Protein AF-A0A845ZPT1-F1 (afdb_monomer)

Foldseek 3Di:
DDDDDDDDDDDDDDPDDDPDDPPPDDPDDDDDDADDDPADWQEWDAALVRQWIWTWGQSQKIWIAGNPPNDTDDIDHDGPFGFRYWDAANVRQWIWTFGFQWIWIDGPVPRDGTDIAHDGPGGFHEKEAANVRQWIWTFGQSQKIWIAGRVPSDTPDIDNPGPGGWRYWYADNVRQWIWIAGDDPRRWIWIAGNPVRHTPDIDHPDDDPPPDPDPPPDDD

Nearest PDB structures (foldseek):
  5yzv-assembly1_D  TM=9.407E-01  e=1.607E-15  Thermomonospora curvata
  3jb9-assembly1_L  TM=9.183E-01  e=6.180E-12  Schizosaccharomyces pombe 972h-
  8r8r-assembly1_B  TM=9.049E-01  e=9.832E-12  Homo sapiens
  8glv-assembly1_Cp  TM=6.865E-01  e=1.055E-10  Chlamydomonas reinhardtii
  8glv-assembly1_Cq  TM=6.733E-01  e=9.699E-10  Chlamydomonas reinhardtii

Structure (mmCIF, N/CA/C/O backbone):
data_AF-A0A845ZPT1-F1
#
_entry.id   AF-A0A845ZPT1-F1
#
loop_
_atom_site.group_PDB
_atom_site.id
_atom_site.type_symbol
_atom_site.label_atom_id
_atom_site.label_alt_id
_atom_site.label_comp_id
_atom_site.label_asym_id
_atom_site.label_entity_id
_atom_site.label_seq_id
_atom_site.pdbx_PDB_ins_code
_atom_site.Cartn_x
_atom_site.Cartn_y
_atom_site.Cartn_z
_atom_site.occupancy
_atom_site.B_iso_or_equiv
_atom_site.auth_seq_id
_atom_site.auth_comp_id
_atom_site.auth_asym_id
_atom_site.auth_atom_id
_atom_site.pdbx_PDB_model_num
ATOM 1 N N . MET A 1 1 ? 2.964 -55.103 55.933 1.00 39.31 1 MET A N 1
ATOM 2 C CA . MET A 1 1 ? 4.038 -55.891 55.296 1.00 39.31 1 MET A CA 1
ATOM 3 C C . MET A 1 1 ? 4.952 -54.926 54.561 1.00 39.31 1 MET A C 1
ATOM 5 O O . MET A 1 1 ? 4.450 -53.986 53.966 1.00 39.31 1 MET A O 1
ATOM 9 N N . ALA A 1 2 ? 6.252 -55.138 54.758 1.00 32.59 2 ALA A N 1
ATOM 10 C CA . ALA A 1 2 ? 7.449 -54.407 54.338 1.00 32.59 2 ALA A CA 1
ATOM 11 C C . ALA A 1 2 ? 7.334 -53.178 53.405 1.00 32.59 2 ALA A C 1
ATOM 13 O O . ALA A 1 2 ? 6.935 -53.255 52.249 1.00 32.59 2 ALA A O 1
ATOM 14 N N . THR A 1 3 ? 7.844 -52.075 53.949 1.00 38.38 3 THR A N 1
ATOM 15 C CA . THR A 1 3 ? 8.438 -50.898 53.305 1.00 38.38 3 THR A CA 1
ATOM 16 C C . THR A 1 3 ? 9.555 -51.254 52.317 1.00 38.38 3 THR A C 1
ATOM 18 O O . THR A 1 3 ? 10.393 -52.099 52.626 1.00 38.38 3 THR A O 1
ATOM 21 N N . GLY A 1 4 ? 9.646 -50.525 51.202 1.00 35.16 4 GLY A N 1
ATOM 22 C CA . GLY A 1 4 ? 10.799 -50.547 50.299 1.00 35.16 4 GLY A CA 1
ATOM 23 C C . GLY A 1 4 ? 11.127 -49.143 49.799 1.00 35.16 4 GLY A C 1
ATOM 24 O O . GLY A 1 4 ? 10.554 -48.680 48.819 1.00 35.16 4 GLY A O 1
ATOM 25 N N . ILE A 1 5 ? 12.026 -48.467 50.511 1.00 38.97 5 ILE A N 1
ATOM 26 C CA . ILE A 1 5 ? 12.686 -47.222 50.103 1.00 38.97 5 ILE A CA 1
ATOM 27 C C . ILE A 1 5 ? 13.859 -47.609 49.197 1.00 38.97 5 ILE A C 1
ATOM 29 O O . ILE A 1 5 ? 14.647 -48.473 49.577 1.00 38.97 5 ILE A O 1
ATOM 33 N N . VAL A 1 6 ? 14.025 -46.943 48.052 1.00 37.91 6 VAL A N 1
ATOM 34 C CA . VAL A 1 6 ? 15.295 -46.943 47.308 1.00 37.91 6 VAL A CA 1
ATOM 35 C C . VAL A 1 6 ? 15.630 -45.501 46.921 1.00 37.91 6 VAL A C 1
ATOM 37 O O . VAL A 1 6 ? 14.869 -44.842 46.217 1.00 37.91 6 VAL A O 1
ATOM 40 N N . TYR A 1 7 ? 16.760 -45.011 47.434 1.00 33.16 7 TYR A N 1
ATOM 41 C CA . TYR A 1 7 ? 17.380 -43.730 47.079 1.00 33.16 7 TYR A CA 1
ATOM 42 C C . TYR A 1 7 ? 18.166 -43.834 45.751 1.00 33.16 7 TYR A C 1
ATOM 44 O O . TYR A 1 7 ? 18.502 -44.939 45.322 1.00 33.16 7 TYR A O 1
ATOM 52 N N . PRO A 1 8 ? 18.449 -42.698 45.082 1.00 42.41 8 PRO A N 1
ATOM 53 C CA . PRO A 1 8 ? 18.762 -42.640 43.656 1.00 42.41 8 PRO A CA 1
ATOM 54 C C . PRO A 1 8 ? 20.245 -42.882 43.343 1.00 42.41 8 PRO A C 1
ATOM 56 O O . PRO A 1 8 ? 21.133 -42.474 44.092 1.00 42.41 8 PRO A O 1
ATOM 59 N N . LEU A 1 9 ? 20.521 -43.459 42.170 1.00 30.64 9 LEU A N 1
ATOM 60 C CA . LEU A 1 9 ? 21.850 -43.410 41.562 1.00 30.64 9 LEU A CA 1
ATOM 61 C C . LEU A 1 9 ? 22.000 -42.096 40.792 1.00 30.64 9 LEU A C 1
ATOM 63 O O . LEU A 1 9 ? 21.412 -41.891 39.733 1.00 30.64 9 LEU A O 1
ATOM 67 N N . THR A 1 10 ? 22.806 -41.206 41.359 1.00 41.00 10 THR A N 1
ATOM 68 C CA . THR A 1 10 ? 23.290 -39.990 40.706 1.00 41.00 10 THR A CA 1
ATOM 69 C C . THR A 1 10 ? 24.542 -40.349 39.915 1.00 41.00 10 THR A C 1
ATOM 71 O O . THR A 1 10 ? 25.532 -40.733 40.527 1.00 41.00 10 THR A O 1
ATOM 74 N N . LEU A 1 11 ? 24.534 -40.197 38.589 1.00 34.34 11 LEU A N 1
ATOM 75 C CA . LEU A 1 11 ? 25.747 -40.027 37.779 1.00 34.34 11 LEU A CA 1
ATOM 76 C C . LEU A 1 11 ? 25.371 -39.379 36.439 1.00 34.34 11 LEU A C 1
ATOM 78 O O . LEU A 1 11 ? 24.614 -39.944 35.658 1.00 34.34 11 LEU A O 1
ATOM 82 N N . GLY A 1 12 ? 25.914 -38.184 36.194 1.00 31.36 12 GLY A N 1
ATOM 83 C CA . GLY A 1 12 ? 25.840 -37.498 34.902 1.00 31.36 12 GLY A CA 1
ATOM 84 C C . GLY A 1 12 ? 25.273 -36.085 34.979 1.00 31.36 12 GLY A C 1
ATOM 85 O O . GLY A 1 12 ? 24.113 -35.852 34.656 1.00 31.36 12 GLY A O 1
ATOM 86 N N . ARG A 1 13 ? 26.113 -35.114 35.361 1.00 43.00 13 ARG A N 1
ATOM 87 C CA . ARG A 1 13 ? 25.852 -33.694 35.099 1.00 43.00 13 ARG A CA 1
ATOM 88 C C . ARG A 1 13 ? 25.627 -33.500 33.596 1.00 43.00 13 ARG A C 1
ATOM 90 O O . ARG A 1 13 ? 26.567 -33.624 32.819 1.00 43.00 13 ARG A O 1
ATOM 97 N N . SER A 1 14 ? 24.431 -33.081 33.208 1.00 36.53 14 SER A N 1
ATOM 98 C CA . SER A 1 14 ? 24.291 -32.105 32.133 1.00 36.53 14 SER A CA 1
ATOM 99 C C . SER A 1 14 ? 23.378 -30.999 32.645 1.00 36.53 14 SER A C 1
ATOM 101 O O . SER A 1 14 ? 22.224 -31.218 33.005 1.00 36.53 14 SER A O 1
ATOM 103 N N . HIS A 1 15 ? 23.950 -29.807 32.789 1.00 41.94 15 HIS A N 1
ATOM 104 C CA . HIS A 1 15 ? 23.189 -28.595 33.023 1.00 41.94 15 HIS A CA 1
ATOM 105 C C . HIS A 1 15 ? 22.472 -28.249 31.716 1.00 41.94 15 HIS A C 1
ATOM 107 O O . HIS A 1 15 ? 23.002 -27.498 30.907 1.00 41.94 15 HIS A O 1
ATOM 113 N N . TYR A 1 16 ? 21.274 -28.790 31.512 1.00 41.06 16 TYR A N 1
ATOM 114 C CA . TYR A 1 16 ? 20.278 -28.115 30.694 1.00 41.06 16 TYR A CA 1
ATOM 115 C C . TYR A 1 16 ? 19.167 -27.656 31.617 1.00 41.06 16 TYR A C 1
ATOM 117 O O . TYR A 1 16 ? 18.537 -28.431 32.335 1.00 41.06 16 TYR A O 1
ATOM 125 N N . GLN A 1 17 ? 19.054 -26.337 31.672 1.00 38.84 17 GLN A N 1
ATOM 126 C CA . GLN A 1 17 ? 18.092 -25.617 32.469 1.00 38.84 17 GLN A CA 1
ATOM 127 C C . GLN A 1 17 ? 16.665 -26.065 32.138 1.00 38.84 17 GLN A C 1
ATOM 129 O O . GLN A 1 17 ? 16.362 -26.514 31.035 1.00 38.84 17 GLN A O 1
ATOM 134 N N . GLN A 1 18 ? 15.821 -25.934 33.155 1.00 42.72 18 GLN A N 1
ATOM 135 C CA . GLN A 1 18 ? 14.379 -26.147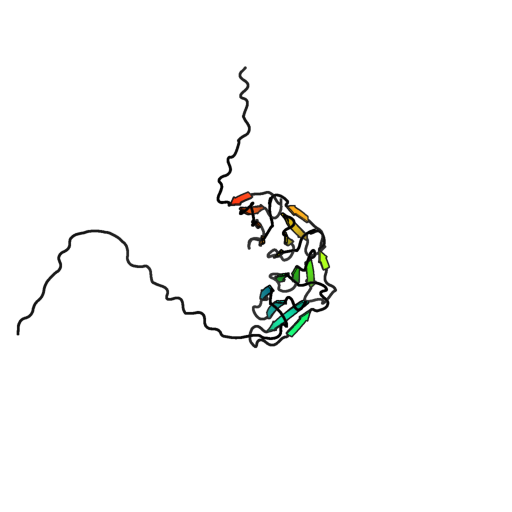 33.169 1.00 42.72 18 GLN A CA 1
ATOM 136 C C . GLN A 1 18 ? 13.705 -25.651 31.873 1.00 42.72 18 GLN A C 1
ATOM 138 O O . GLN A 1 18 ? 14.089 -24.589 31.375 1.00 42.72 18 GLN A O 1
ATOM 143 N N . PRO A 1 19 ? 12.686 -26.352 31.337 1.00 44.94 19 PRO A N 1
ATOM 144 C CA . PRO A 1 19 ? 11.927 -25.826 30.217 1.00 44.94 19 PRO A CA 1
ATOM 145 C C . PRO A 1 19 ? 11.267 -24.517 30.653 1.00 44.94 19 PRO A C 1
ATOM 147 O O . PRO A 1 19 ? 10.422 -24.494 31.549 1.00 44.94 19 PRO A O 1
ATOM 150 N N . LEU A 1 20 ? 11.705 -23.423 30.030 1.00 45.25 20 LEU A N 1
ATOM 151 C CA . LEU A 1 20 ? 11.078 -22.115 30.118 1.00 45.25 20 LEU A CA 1
ATOM 152 C C . LEU A 1 20 ? 9.592 -22.305 29.781 1.00 45.25 20 LEU A C 1
ATOM 154 O O . LEU A 1 20 ? 9.277 -22.787 28.696 1.00 45.25 20 LEU A O 1
ATOM 158 N N . LEU A 1 21 ? 8.729 -22.000 30.752 1.00 45.88 21 LEU A N 1
ATOM 159 C CA . LEU A 1 21 ? 7.266 -21.918 30.689 1.00 45.88 21 LEU A CA 1
ATOM 160 C C . LEU A 1 21 ? 6.706 -22.093 29.269 1.00 45.88 21 LEU A C 1
ATOM 162 O O . LEU A 1 21 ? 6.708 -21.151 28.476 1.00 45.88 21 LEU A O 1
ATOM 166 N N . ALA A 1 22 ? 6.213 -23.294 28.958 1.00 53.72 22 ALA A N 1
ATOM 167 C CA . ALA A 1 22 ? 5.406 -23.517 27.770 1.00 53.72 22 ALA A CA 1
ATOM 168 C C . ALA A 1 22 ? 4.141 -22.656 27.904 1.00 53.72 22 ALA A C 1
ATOM 170 O O . ALA A 1 22 ? 3.169 -23.052 28.544 1.00 53.72 22 ALA A O 1
ATOM 171 N N . GLN A 1 23 ? 4.178 -21.441 27.355 1.00 59.72 23 GLN A N 1
ATOM 172 C CA . GLN A 1 23 ? 2.980 -20.656 27.109 1.00 59.72 23 GLN A CA 1
ATOM 173 C C . GLN A 1 23 ? 2.117 -21.497 26.173 1.00 59.72 23 GLN A C 1
ATOM 175 O O . GLN A 1 23 ? 2.430 -21.667 24.996 1.00 59.72 23 GLN A O 1
ATOM 180 N N . SER A 1 24 ? 1.068 -22.098 26.726 1.00 64.31 24 SER A N 1
ATOM 181 C CA . SER A 1 24 ? 0.053 -22.773 25.937 1.00 64.31 24 SER A CA 1
ATOM 182 C C . SER A 1 24 ? -0.611 -21.718 25.059 1.00 64.31 24 SER A C 1
ATOM 184 O O . SER A 1 24 ? -1.346 -20.862 25.558 1.00 64.31 24 SER A O 1
ATOM 186 N N . TRP A 1 25 ? -0.328 -21.744 23.761 1.00 69.88 25 TRP A N 1
ATOM 187 C CA . TRP A 1 25 ? -1.077 -20.958 22.793 1.00 69.88 25 TRP A CA 1
ATOM 188 C C . TRP A 1 25 ? -2.525 -21.443 22.821 1.00 69.88 25 TRP A C 1
ATOM 190 O O . TRP A 1 25 ? -2.780 -22.634 22.642 1.00 69.88 25 TRP A O 1
ATOM 200 N N . GLN A 1 26 ? -3.473 -20.545 23.087 1.00 79.62 26 GLN A N 1
ATOM 201 C CA . GLN A 1 26 ? -4.879 -20.874 22.883 1.00 79.62 26 GLN A CA 1
ATOM 202 C C . GLN A 1 26 ? -5.125 -21.052 21.383 1.00 79.62 26 GLN A C 1
ATOM 204 O O . GLN A 1 26 ? -4.640 -20.260 20.571 1.00 79.62 26 GLN A O 1
ATOM 209 N N . GLU A 1 27 ? -5.867 -22.095 21.016 1.00 82.69 27 GLU A N 1
ATOM 210 C CA . GLU A 1 27 ? -6.278 -22.308 19.631 1.00 82.69 27 GLU A CA 1
ATOM 211 C C . GLU A 1 27 ? -7.128 -21.128 19.153 1.00 82.69 27 GLU A C 1
ATOM 213 O O . GLU A 1 27 ? -8.045 -20.680 19.848 1.00 82.69 27 GLU A O 1
ATOM 218 N N . ALA A 1 28 ? -6.827 -20.623 17.956 1.00 86.75 28 ALA A N 1
ATOM 219 C CA . ALA A 1 28 ? -7.600 -19.551 17.351 1.00 86.75 28 ALA A CA 1
ATOM 220 C C . ALA A 1 28 ? -9.046 -20.018 17.126 1.00 86.75 28 ALA A C 1
ATOM 222 O O . ALA A 1 28 ? -9.289 -20.993 16.418 1.00 86.75 28 ALA A O 1
ATOM 223 N N . GLN A 1 29 ? -10.003 -19.303 17.714 1.00 88.44 29 GLN A N 1
ATOM 224 C CA . GLN A 1 29 ? -11.428 -19.570 17.537 1.00 88.44 29 GLN A CA 1
ATOM 225 C C . GLN A 1 29 ? -12.017 -18.607 16.506 1.00 88.44 29 GLN A C 1
ATOM 227 O O . GLN A 1 29 ? -11.791 -17.396 16.568 1.00 88.44 29 GLN A O 1
ATOM 232 N N . LEU A 1 30 ? -12.796 -19.138 15.562 1.00 90.75 30 LEU A N 1
ATOM 233 C CA . LEU A 1 30 ? -13.557 -18.324 14.618 1.00 90.75 30 LEU A CA 1
ATOM 234 C C . LEU A 1 30 ? -14.689 -17.611 15.366 1.00 90.75 30 LEU A C 1
ATOM 236 O O . LEU A 1 30 ? -15.628 -18.250 15.831 1.00 90.75 30 LEU A O 1
ATOM 240 N N . THR A 1 31 ? -14.617 -16.286 15.457 1.00 90.94 31 THR A N 1
ATOM 241 C CA . THR A 1 31 ? -15.624 -15.478 16.163 1.00 90.94 31 THR A CA 1
ATOM 242 C C . THR A 1 31 ? -16.699 -14.918 15.241 1.00 90.94 31 THR A C 1
ATOM 244 O O . THR A 1 31 ? -17.830 -14.706 15.672 1.00 90.94 31 THR A O 1
ATOM 247 N N . GLN A 1 32 ? -16.365 -14.660 13.974 1.00 90.69 32 GLN A N 1
ATOM 248 C CA . GLN A 1 32 ? -17.267 -13.984 13.051 1.00 90.69 32 GLN A CA 1
ATOM 249 C C . GLN A 1 32 ? -16.948 -14.298 11.587 1.00 90.69 32 GLN A C 1
ATOM 251 O O . GLN A 1 32 ? -15.787 -14.336 11.184 1.00 90.69 32 GLN A O 1
ATOM 256 N N . VAL A 1 33 ? -17.997 -14.448 10.774 1.00 94.25 33 VAL A N 1
ATOM 257 C CA . VAL A 1 33 ? -17.914 -14.517 9.309 1.00 94.25 33 VAL A CA 1
ATOM 258 C C . VAL A 1 33 ? -18.679 -13.333 8.727 1.00 94.25 33 VAL A C 1
ATOM 260 O O . VAL A 1 33 ? -19.871 -13.173 8.981 1.00 94.25 33 VAL A O 1
ATOM 263 N N . ILE A 1 34 ? -17.995 -12.498 7.943 1.00 94.38 34 ILE A N 1
ATOM 264 C CA . ILE A 1 34 ? -18.600 -11.359 7.243 1.00 94.38 34 ILE A CA 1
ATOM 265 C C . ILE A 1 34 ? -18.710 -11.715 5.760 1.00 94.38 34 ILE A C 1
ATOM 267 O O . ILE A 1 34 ? -17.704 -11.933 5.086 1.00 94.38 34 ILE A O 1
ATOM 271 N N . SER A 1 35 ? -19.935 -11.768 5.240 1.00 93.56 35 SER A N 1
ATOM 272 C CA . SER A 1 35 ? -20.214 -12.064 3.831 1.00 93.56 35 SER A CA 1
ATOM 273 C C . SER A 1 35 ? -20.791 -10.844 3.116 1.00 93.56 35 SER A C 1
ATOM 275 O O . SER A 1 35 ? -21.597 -10.102 3.672 1.00 93.56 35 SER A O 1
ATOM 277 N N . GLY A 1 36 ? -20.406 -10.641 1.853 1.00 94.25 36 GLY A N 1
ATOM 278 C CA . GLY A 1 36 ? -21.009 -9.599 1.013 1.00 94.25 36 GLY A CA 1
ATOM 279 C C . GLY A 1 36 ? -20.161 -9.111 -0.162 1.00 94.25 36 GLY A C 1
ATOM 280 O O . GLY A 1 36 ? -20.665 -8.355 -0.996 1.00 94.25 36 GLY A O 1
ATOM 281 N N . HIS A 1 37 ? -18.898 -9.530 -0.265 1.00 97.31 37 HIS A N 1
ATOM 282 C CA . HIS A 1 37 ? -18.178 -9.482 -1.538 1.00 97.31 37 HIS A CA 1
ATOM 283 C C . HIS A 1 37 ? -18.672 -10.580 -2.484 1.00 97.31 37 HIS A C 1
ATOM 285 O O . HIS A 1 37 ? -19.109 -11.639 -2.040 1.00 97.31 37 HIS A O 1
ATOM 291 N N . ARG A 1 38 ? -18.621 -10.314 -3.793 1.00 96.19 38 ARG A N 1
ATOM 292 C CA . ARG A 1 38 ? -19.096 -11.241 -4.845 1.00 96.19 38 ARG A CA 1
ATOM 293 C C . ARG A 1 38 ? -17.973 -12.002 -5.551 1.00 96.19 38 ARG A C 1
ATOM 295 O O . ARG A 1 38 ? -18.216 -12.692 -6.533 1.00 96.19 38 ARG A O 1
ATOM 302 N N . SER A 1 39 ? -16.742 -11.816 -5.096 1.00 96.69 39 SER A N 1
ATOM 303 C CA . SER A 1 39 ? -15.536 -12.464 -5.603 1.00 96.69 39 SER A CA 1
ATOM 304 C C . SER A 1 39 ? -14.435 -12.348 -4.543 1.00 96.69 39 SER A C 1
ATOM 306 O O . SER A 1 39 ? -14.658 -11.743 -3.490 1.00 96.69 39 SER A O 1
ATOM 308 N N . ASP A 1 40 ? -13.256 -12.896 -4.823 1.00 96.00 40 ASP A N 1
ATOM 309 C CA . ASP A 1 40 ? -12.133 -12.979 -3.890 1.00 96.00 40 ASP A CA 1
ATOM 310 C C . ASP A 1 40 ? -11.822 -11.630 -3.240 1.00 96.00 40 ASP A C 1
ATOM 312 O O . ASP A 1 40 ? -11.795 -10.587 -3.905 1.00 96.00 40 ASP A O 1
ATOM 316 N N . VAL A 1 41 ? -11.574 -11.662 -1.935 1.00 96.50 41 VAL A N 1
ATOM 317 C CA . VAL A 1 41 ? -11.039 -10.528 -1.182 1.00 96.50 41 VAL A CA 1
ATOM 318 C C . VAL A 1 41 ? -9.523 -10.549 -1.332 1.00 96.50 41 VAL A C 1
ATOM 320 O O . VAL A 1 41 ? -8.893 -11.561 -1.042 1.00 96.50 41 VAL A O 1
ATOM 323 N N . ASN A 1 42 ? -8.938 -9.449 -1.805 1.00 94.25 42 ASN A N 1
ATOM 324 C CA . ASN A 1 42 ? -7.506 -9.392 -2.117 1.00 94.25 42 ASN A CA 1
ATOM 325 C C . ASN A 1 42 ? -6.682 -8.739 -1.008 1.00 94.25 42 ASN A C 1
ATOM 327 O O . ASN A 1 42 ? -5.540 -9.125 -0.790 1.00 94.25 42 ASN A O 1
ATOM 331 N N . SER A 1 43 ? -7.238 -7.728 -0.337 1.00 96.06 43 SER A N 1
ATOM 332 C CA . SER A 1 43 ? -6.531 -6.966 0.691 1.00 96.06 43 SER A CA 1
ATOM 333 C C . SER A 1 43 ? -7.493 -6.513 1.773 1.00 96.06 43 SER A C 1
ATOM 335 O O . SER A 1 43 ? -8.670 -6.248 1.510 1.00 96.06 43 SER A O 1
ATOM 337 N N . LEU A 1 44 ? -6.959 -6.380 2.983 1.00 97.31 44 LEU A N 1
ATOM 338 C CA . LEU A 1 44 ? -7.663 -5.897 4.162 1.00 97.31 44 LEU A CA 1
ATOM 339 C C . LEU A 1 44 ? -6.873 -4.756 4.809 1.00 97.31 44 LEU A C 1
ATOM 341 O O . LEU A 1 44 ? -5.648 -4.726 4.725 1.00 97.31 44 LEU A O 1
ATOM 345 N N . ALA A 1 45 ? -7.575 -3.847 5.473 1.00 96.94 45 ALA A N 1
ATOM 346 C CA . ALA A 1 45 ? -7.013 -2.860 6.386 1.00 96.94 45 ALA A CA 1
ATOM 347 C C . ALA A 1 45 ? -7.980 -2.651 7.557 1.00 96.94 45 ALA A C 1
ATOM 349 O O . ALA A 1 45 ? -9.193 -2.739 7.379 1.00 96.94 45 ALA A O 1
ATOM 350 N N . ILE A 1 46 ? -7.457 -2.366 8.746 1.00 97.06 46 ILE A N 1
ATOM 351 C CA . ILE A 1 46 ? -8.261 -2.019 9.924 1.00 97.06 46 ILE A CA 1
ATOM 352 C C . ILE A 1 46 ? -8.021 -0.543 10.229 1.00 97.06 46 ILE A C 1
ATOM 354 O O . ILE A 1 46 ? -6.882 -0.078 10.165 1.00 97.06 46 ILE A O 1
ATOM 358 N N . SER A 1 47 ? -9.086 0.203 10.519 1.00 96.69 47 SER A N 1
ATOM 359 C CA . SER A 1 47 ? -8.966 1.605 10.916 1.00 96.69 47 SER A CA 1
ATOM 360 C C . SER A 1 47 ? -8.191 1.748 12.232 1.00 96.69 47 SER A C 1
ATOM 362 O O . SER A 1 47 ? -8.302 0.882 13.098 1.00 96.69 47 SER A O 1
ATOM 364 N N . PRO A 1 48 ? -7.446 2.848 12.440 1.00 95.75 48 PRO A N 1
ATOM 365 C CA . PRO A 1 48 ? -6.656 3.044 13.662 1.00 95.75 48 PRO A CA 1
ATOM 366 C C . PRO A 1 48 ? -7.472 3.000 14.962 1.00 95.75 48 PRO A C 1
ATOM 368 O O . PRO A 1 48 ? -6.977 2.565 15.996 1.00 95.75 48 PRO A O 1
ATOM 371 N N . ASP A 1 49 ? -8.748 3.387 14.909 1.00 96.25 49 ASP A N 1
ATOM 372 C CA . ASP A 1 49 ? -9.677 3.293 16.041 1.00 96.25 49 ASP A CA 1
ATOM 373 C C . ASP A 1 49 ? -10.213 1.869 16.298 1.00 96.25 49 ASP A C 1
ATOM 375 O O . ASP A 1 49 ? -11.013 1.671 17.212 1.00 96.25 49 ASP A O 1
ATOM 379 N N . SER A 1 50 ? -9.788 0.884 15.498 1.00 96.06 50 SER A N 1
ATOM 380 C CA . SER A 1 50 ? -10.183 -0.530 15.557 1.00 96.06 50 SER A CA 1
ATOM 381 C C . SER A 1 50 ? -11.685 -0.790 15.396 1.00 96.06 50 SER A C 1
ATOM 383 O O . SER A 1 50 ? -12.185 -1.838 15.803 1.00 96.06 50 SER A O 1
ATOM 385 N N . LYS A 1 51 ? -12.434 0.144 14.796 1.00 96.62 51 LYS A N 1
ATOM 386 C CA . LYS A 1 51 ? -13.890 0.005 14.607 1.00 96.62 51 LYS A CA 1
ATOM 387 C C . LYS A 1 51 ? -14.294 -0.432 13.210 1.00 96.62 51 LYS A C 1
ATOM 389 O O . LYS A 1 51 ? -15.407 -0.929 13.042 1.00 96.62 51 LYS A O 1
ATOM 394 N N . THR A 1 52 ? -13.428 -0.247 12.219 1.00 97.06 52 THR A N 1
ATOM 395 C CA . THR A 1 52 ? -13.779 -0.427 10.809 1.00 97.06 52 THR A CA 1
ATOM 396 C C . THR A 1 52 ? -12.808 -1.373 10.118 1.00 97.06 52 THR A C 1
ATOM 398 O O . THR A 1 52 ? -11.604 -1.128 10.087 1.00 97.06 52 THR A O 1
ATOM 401 N N . LEU A 1 53 ? -13.338 -2.432 9.510 1.00 97.62 53 LEU A N 1
ATOM 402 C CA . LEU A 1 53 ? -12.627 -3.255 8.535 1.00 97.62 53 LEU A CA 1
ATOM 403 C C . LEU A 1 53 ? -12.826 -2.663 7.146 1.00 97.62 53 LEU A C 1
ATOM 405 O O . LEU A 1 53 ? -13.950 -2.359 6.755 1.00 97.62 53 LEU A O 1
ATOM 409 N N . ILE A 1 54 ? -11.762 -2.569 6.367 1.00 98.06 54 ILE A N 1
ATOM 410 C CA . ILE A 1 54 ? -11.797 -2.144 4.972 1.00 98.06 54 ILE A CA 1
ATOM 411 C C . ILE A 1 54 ? -11.283 -3.303 4.130 1.00 98.06 54 ILE A C 1
ATOM 413 O O . ILE A 1 54 ? -10.195 -3.812 4.381 1.00 98.06 54 ILE A O 1
ATOM 417 N N . SER A 1 55 ? -12.049 -3.725 3.130 1.00 98.00 55 SER A N 1
ATOM 418 C CA . SER A 1 55 ? -11.687 -4.841 2.256 1.00 98.00 55 SER A CA 1
ATOM 419 C C . SER A 1 55 ? -11.776 -4.453 0.787 1.00 98.00 55 SER A C 1
ATOM 421 O O . SER A 1 55 ? -12.729 -3.793 0.373 1.00 98.00 55 SER A O 1
ATOM 423 N N . SER A 1 56 ? -10.799 -4.879 -0.014 1.00 96.88 56 SER A N 1
ATOM 424 C CA . SER A 1 56 ? -10.844 -4.797 -1.477 1.00 96.88 56 SER A CA 1
ATOM 425 C C . SER A 1 56 ? -11.131 -6.166 -2.069 1.00 96.88 56 SER A C 1
ATOM 427 O O . SER A 1 56 ? -10.687 -7.188 -1.546 1.00 96.88 56 SER A O 1
ATOM 429 N N . SER A 1 57 ? -11.837 -6.198 -3.197 1.00 96.50 57 SER A N 1
ATOM 430 C CA . SER A 1 57 ? -12.190 -7.457 -3.852 1.00 96.50 57 SER A CA 1
ATOM 431 C C . SER A 1 57 ? -12.084 -7.394 -5.370 1.00 96.50 57 SER A C 1
ATOM 433 O O . SER A 1 57 ? -12.214 -6.339 -6.000 1.00 96.50 57 SER A O 1
ATOM 435 N N . LYS A 1 58 ? -11.909 -8.575 -5.974 1.00 95.00 58 LYS A N 1
ATOM 436 C CA . LYS A 1 58 ? -12.060 -8.816 -7.416 1.00 95.00 58 LYS A CA 1
ATOM 437 C C . LYS A 1 58 ? -13.425 -8.402 -7.962 1.00 95.00 58 LYS A C 1
ATOM 439 O O . LYS A 1 58 ? -13.518 -8.120 -9.153 1.00 95.00 58 LYS A O 1
ATOM 444 N N . ASP A 1 59 ? -14.439 -8.235 -7.110 1.00 95.31 59 ASP A N 1
ATOM 445 C CA . ASP A 1 59 ? -15.742 -7.674 -7.489 1.00 95.31 59 ASP A CA 1
ATOM 446 C C . ASP A 1 59 ? -15.717 -6.167 -7.824 1.00 95.31 59 ASP A C 1
ATOM 448 O O . ASP A 1 59 ? -16.768 -5.576 -8.087 1.00 95.31 59 ASP A O 1
ATOM 452 N N . LYS A 1 60 ? -14.518 -5.561 -7.850 1.00 94.50 60 LYS A N 1
ATOM 453 C CA . LYS A 1 60 ? -14.251 -4.154 -8.178 1.00 94.50 60 LYS A CA 1
ATOM 454 C C . LYS A 1 60 ? -14.883 -3.191 -7.180 1.00 94.50 60 LYS A C 1
ATOM 456 O O . LYS A 1 60 ? -15.321 -2.098 -7.547 1.00 94.50 60 LYS A O 1
ATOM 461 N N . THR A 1 61 ? -14.936 -3.590 -5.913 1.00 96.25 61 THR A N 1
ATOM 462 C CA . THR A 1 61 ? -15.386 -2.731 -4.822 1.00 96.25 61 THR A CA 1
ATOM 463 C C . THR A 1 61 ? -14.385 -2.692 -3.679 1.00 96.25 61 THR A C 1
ATOM 465 O O . THR A 1 61 ? -13.601 -3.621 -3.469 1.00 96.25 61 THR A O 1
ATOM 468 N N . ILE A 1 62 ? -14.440 -1.591 -2.934 1.00 97.44 62 ILE A N 1
ATOM 469 C CA . ILE A 1 62 ? -13.879 -1.504 -1.589 1.00 97.44 62 ILE A CA 1
ATOM 470 C C . ILE A 1 62 ? -15.052 -1.364 -0.627 1.00 97.44 62 ILE A C 1
ATOM 472 O O . ILE A 1 62 ? -15.922 -0.513 -0.835 1.00 97.44 62 ILE A O 1
ATOM 476 N N . LYS A 1 63 ? -15.102 -2.196 0.408 1.00 98.00 63 LYS A N 1
ATOM 477 C CA . LYS A 1 63 ? -16.178 -2.207 1.402 1.00 98.00 63 LYS A CA 1
ATOM 478 C C . LYS A 1 63 ? -15.636 -1.869 2.780 1.00 98.00 63 LYS A C 1
ATOM 480 O O . LYS A 1 63 ? -14.528 -2.263 3.119 1.00 98.00 63 LYS A O 1
ATOM 485 N N . PHE A 1 64 ? -16.434 -1.129 3.537 1.00 98.06 64 PHE A N 1
ATOM 486 C CA . PHE A 1 64 ? -16.176 -0.757 4.921 1.00 98.06 64 PHE A CA 1
ATOM 487 C C . PHE A 1 64 ? -17.196 -1.481 5.783 1.00 98.06 64 PHE A C 1
ATOM 489 O O . PHE A 1 64 ? -18.398 -1.362 5.530 1.00 98.06 64 PHE A O 1
ATOM 496 N N . TRP A 1 65 ? -16.731 -2.204 6.784 1.00 98.38 65 TRP A N 1
ATOM 497 C CA . TRP A 1 65 ? -17.552 -3.002 7.678 1.00 98.38 65 TRP A CA 1
ATOM 498 C C . TRP A 1 65 ? -17.307 -2.551 9.100 1.00 98.38 65 TRP A C 1
ATOM 500 O O . TRP A 1 65 ? -16.166 -2.309 9.488 1.00 98.38 65 TRP A O 1
ATOM 510 N N . ASN A 1 66 ? -18.363 -2.505 9.893 1.00 97.56 66 ASN A N 1
ATOM 511 C CA . ASN A 1 66 ? -18.214 -2.372 11.326 1.00 97.56 66 ASN A CA 1
ATOM 512 C C . ASN A 1 66 ? -17.583 -3.665 11.868 1.00 97.56 66 ASN A C 1
ATOM 514 O O . ASN A 1 66 ? -18.123 -4.753 11.680 1.00 97.56 66 ASN A O 1
ATOM 518 N N . LEU A 1 67 ? -16.430 -3.543 12.524 1.00 94.75 67 LEU A N 1
ATOM 519 C CA . LEU A 1 67 ? -15.640 -4.679 13.000 1.00 94.75 67 LEU A CA 1
ATOM 520 C C . LEU A 1 67 ? -16.336 -5.448 14.136 1.00 94.75 67 LEU A C 1
ATOM 522 O O . LEU A 1 67 ? -16.036 -6.613 14.356 1.00 94.75 67 LEU A O 1
ATOM 526 N N . ARG A 1 68 ? -17.265 -4.808 14.858 1.00 94.69 68 ARG A N 1
ATOM 527 C CA . ARG A 1 68 ? -17.973 -5.398 16.002 1.00 94.69 68 ARG A CA 1
ATOM 528 C C . ARG A 1 68 ? -19.163 -6.256 15.584 1.00 94.69 68 ARG A C 1
ATOM 530 O O . ARG A 1 68 ? -19.392 -7.294 16.190 1.00 94.69 68 ARG A O 1
ATOM 537 N N . ASP A 1 69 ? -19.966 -5.791 14.629 1.00 94.62 69 ASP A N 1
ATOM 538 C CA . ASP A 1 69 ? -21.222 -6.457 14.240 1.00 94.62 69 ASP A CA 1
ATOM 539 C C . ASP A 1 69 ? -21.224 -6.976 12.792 1.00 94.62 69 ASP A C 1
ATOM 541 O O . ASP A 1 69 ? -22.150 -7.674 12.379 1.00 94.62 69 ASP A O 1
ATOM 545 N N . GLY A 1 70 ? -20.175 -6.680 12.018 1.00 95.50 70 GLY A N 1
ATOM 546 C CA . GLY A 1 70 ? -20.001 -7.135 10.638 1.00 95.50 70 GLY A CA 1
ATOM 547 C C . GLY A 1 70 ? -20.882 -6.423 9.623 1.00 95.50 70 GLY A C 1
ATOM 548 O O . GLY A 1 70 ? -20.913 -6.820 8.456 1.00 95.50 70 GLY A O 1
ATOM 549 N N . ARG A 1 71 ? -21.615 -5.380 10.026 1.00 97.25 71 ARG A N 1
ATOM 550 C CA . ARG A 1 71 ? -22.506 -4.662 9.116 1.00 97.25 71 ARG A CA 1
ATOM 551 C C . ARG A 1 71 ? -21.710 -3.837 8.117 1.00 97.25 71 ARG A C 1
ATOM 553 O O . ARG A 1 71 ? -20.783 -3.111 8.472 1.00 97.25 71 ARG A O 1
ATOM 560 N N . LEU A 1 72 ? -22.123 -3.905 6.854 1.00 98.19 72 LEU A N 1
ATOM 561 C CA . LEU A 1 72 ? -21.601 -3.055 5.790 1.00 98.19 72 LEU A CA 1
ATOM 562 C C . LEU A 1 72 ? -21.994 -1.592 6.051 1.00 98.19 72 LEU A C 1
ATOM 564 O O . LEU A 1 72 ? -23.176 -1.263 6.075 1.00 98.19 72 LEU A O 1
ATOM 568 N N . GLN A 1 73 ? -21.006 -0.713 6.196 1.00 96.69 73 GLN A N 1
ATOM 569 C CA . GLN A 1 73 ? -21.197 0.720 6.439 1.00 96.69 73 GLN A CA 1
ATOM 570 C C . GLN A 1 73 ? -21.121 1.542 5.149 1.00 96.69 73 GLN A C 1
ATOM 572 O O . GLN A 1 73 ? -21.914 2.455 4.932 1.00 96.69 73 GLN A O 1
ATOM 577 N N . ARG A 1 74 ? -20.153 1.236 4.277 1.00 95.38 74 ARG A N 1
ATOM 578 C CA . ARG A 1 74 ? -19.905 1.985 3.033 1.00 95.38 74 ARG A CA 1
ATOM 579 C C . ARG A 1 74 ? -19.366 1.059 1.948 1.00 95.38 74 ARG A C 1
ATOM 581 O O . ARG A 1 74 ? -18.686 0.076 2.225 1.00 95.38 74 ARG A O 1
ATOM 588 N N . THR A 1 75 ? -19.658 1.374 0.687 1.00 96.50 75 THR A N 1
ATOM 589 C CA . THR A 1 75 ? -19.023 0.737 -0.477 1.00 96.50 75 THR A CA 1
ATOM 590 C C . THR A 1 75 ? -18.527 1.807 -1.445 1.00 96.50 75 THR A C 1
ATOM 592 O O . THR A 1 75 ? -19.312 2.647 -1.877 1.00 96.50 75 THR A O 1
ATOM 595 N N . ILE A 1 76 ? -17.254 1.739 -1.829 1.00 94.31 76 ILE A N 1
ATOM 596 C CA . ILE A 1 76 ? -16.688 2.492 -2.952 1.00 94.31 76 ILE A CA 1
ATOM 597 C C . ILE A 1 76 ? -16.781 1.606 -4.199 1.00 94.31 76 ILE A C 1
ATOM 599 O O . ILE A 1 76 ? -16.347 0.451 -4.189 1.00 94.31 76 ILE A O 1
ATOM 603 N N . LYS A 1 77 ? -17.383 2.144 -5.263 1.00 92.62 77 LYS A N 1
ATOM 604 C CA . LYS A 1 77 ? -17.603 1.480 -6.559 1.00 92.62 77 LYS A CA 1
ATOM 605 C C . LYS A 1 77 ? -17.014 2.332 -7.687 1.00 92.62 77 LYS A C 1
ATOM 607 O O . LYS A 1 77 ? -16.482 3.408 -7.439 1.00 92.62 77 LYS A O 1
ATOM 612 N N . GLY A 1 78 ? -17.147 1.859 -8.925 1.00 83.69 78 GLY A N 1
ATOM 613 C CA . GLY A 1 78 ? -16.696 2.585 -10.117 1.00 83.69 78 GLY A CA 1
ATOM 614 C C . GLY A 1 78 ? -15.263 2.256 -10.531 1.00 83.69 78 GLY A C 1
ATOM 615 O O . GLY A 1 78 ? -14.742 2.853 -11.468 1.00 83.69 78 GLY A O 1
ATOM 616 N N . PHE A 1 79 ? -14.628 1.280 -9.879 1.00 86.75 79 PHE A N 1
ATOM 617 C CA . PHE A 1 79 ? -13.342 0.774 -10.326 1.00 86.75 79 PHE A CA 1
ATOM 618 C C . PHE A 1 79 ? -13.512 0.015 -11.642 1.00 86.75 79 PHE A C 1
ATOM 620 O O . PHE A 1 79 ? -14.276 -0.946 -11.737 1.00 86.75 79 PHE A O 1
ATOM 627 N N . THR A 1 80 ? -12.773 0.422 -12.668 1.00 83.12 80 THR A N 1
ATOM 628 C CA . THR A 1 80 ? -12.721 -0.314 -13.939 1.00 83.12 80 THR A CA 1
ATOM 629 C C . THR A 1 80 ? -11.959 -1.630 -13.779 1.00 83.12 80 THR A C 1
ATOM 631 O O . THR A 1 80 ? -12.276 -2.619 -14.451 1.00 83.12 80 THR A O 1
ATOM 634 N N . ARG A 1 81 ? -11.007 -1.660 -12.838 1.00 85.38 81 ARG A N 1
ATOM 635 C CA . ARG A 1 81 ? -10.072 -2.754 -12.561 1.00 85.38 81 ARG A CA 1
ATOM 636 C C . ARG A 1 81 ? -10.036 -3.117 -11.081 1.00 85.38 81 ARG A C 1
ATOM 638 O O . ARG A 1 81 ? -10.470 -2.347 -10.235 1.00 85.38 81 ARG A O 1
ATOM 645 N N . THR A 1 82 ? -9.535 -4.306 -10.774 1.00 87.44 82 THR A N 1
ATOM 646 C CA . THR A 1 82 ? -9.527 -4.842 -9.413 1.00 87.44 82 THR A CA 1
ATOM 647 C C . THR A 1 82 ? -8.544 -4.089 -8.507 1.00 87.44 82 THR A C 1
ATOM 649 O O . THR A 1 82 ? -7.375 -3.965 -8.871 1.00 87.44 82 THR A O 1
ATOM 652 N N . PRO A 1 83 ? -8.976 -3.633 -7.318 1.00 88.69 83 PRO A N 1
ATOM 653 C CA . PRO A 1 83 ? -8.062 -3.146 -6.300 1.00 88.69 83 PRO A CA 1
ATOM 654 C C . PRO A 1 83 ? -7.260 -4.306 -5.686 1.00 88.69 83 PRO A C 1
ATOM 656 O O . PRO A 1 83 ? -7.835 -5.262 -5.154 1.00 88.69 83 PRO A O 1
ATOM 659 N N . SER A 1 84 ? -5.935 -4.230 -5.796 1.00 90.88 84 SER A N 1
ATOM 660 C CA . SER A 1 84 ? -4.975 -5.281 -5.429 1.00 90.88 84 SER A CA 1
ATOM 661 C C . SER A 1 84 ? -4.438 -5.136 -4.006 1.00 90.88 84 SER A C 1
ATOM 663 O O . SER A 1 84 ? -4.252 -6.144 -3.337 1.00 90.88 84 SER A O 1
ATOM 665 N N . ALA A 1 85 ? -4.230 -3.905 -3.532 1.00 94.69 85 ALA A N 1
ATOM 666 C CA . ALA A 1 85 ? -3.702 -3.612 -2.200 1.00 94.69 85 ALA A CA 1
ATOM 667 C C . ALA A 1 85 ? -4.394 -2.388 -1.586 1.00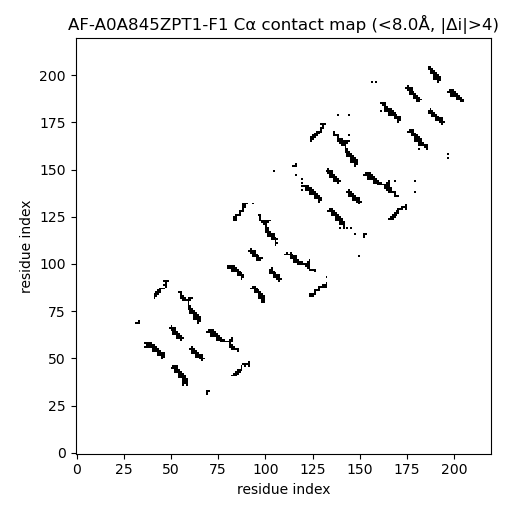 94.69 85 ALA A C 1
ATOM 669 O O . ALA A 1 85 ? -4.793 -1.470 -2.308 1.00 94.69 85 ALA A O 1
ATOM 670 N N . LEU A 1 86 ? -4.527 -2.377 -0.258 1.00 96.62 86 LEU A N 1
ATOM 671 C CA . LEU A 1 86 ? -5.131 -1.298 0.528 1.00 96.62 86 LEU A CA 1
ATOM 672 C C . LEU A 1 86 ? -4.224 -0.879 1.682 1.00 96.62 86 LEU A C 1
ATOM 674 O O . LEU A 1 86 ? -3.601 -1.726 2.314 1.00 96.62 86 LEU A O 1
ATOM 678 N N . VAL A 1 87 ? -4.228 0.413 2.009 1.00 97.62 87 VAL A N 1
ATOM 679 C CA . VAL A 1 87 ? -3.632 0.938 3.244 1.00 97.62 87 VAL A CA 1
ATOM 680 C C . VAL A 1 87 ? -4.419 2.147 3.747 1.00 97.62 87 VAL A C 1
ATOM 682 O O . VAL A 1 87 ? -4.874 2.967 2.949 1.00 97.62 87 VAL A O 1
ATOM 685 N N . ILE A 1 88 ? -4.584 2.261 5.064 1.00 97.50 88 ILE A N 1
ATOM 686 C CA . ILE A 1 88 ? -5.178 3.425 5.734 1.00 97.50 88 ILE A CA 1
ATOM 687 C C . ILE A 1 88 ? -4.097 4.162 6.532 1.00 97.50 88 ILE A C 1
ATOM 689 O O . ILE A 1 88 ? -3.220 3.524 7.113 1.00 97.50 88 ILE A O 1
ATOM 693 N N . SER A 1 89 ? -4.122 5.495 6.527 1.00 96.94 89 SER A N 1
ATOM 694 C CA . SER A 1 89 ? -3.206 6.318 7.325 1.00 96.94 89 SER A CA 1
ATOM 695 C C . SER A 1 89 ? -3.432 6.125 8.824 1.00 96.94 89 SER A C 1
ATOM 697 O O . SER A 1 89 ? -4.538 5.805 9.261 1.00 96.94 89 SER A O 1
ATOM 699 N N . ALA A 1 90 ? -2.392 6.371 9.626 1.00 95.06 90 ALA A N 1
ATOM 700 C CA . ALA A 1 90 ? -2.439 6.219 11.082 1.00 95.06 90 ALA A CA 1
ATOM 701 C C . ALA A 1 90 ? -3.446 7.160 11.773 1.00 95.06 90 ALA A C 1
ATOM 703 O O . ALA A 1 90 ? -3.946 6.844 12.847 1.00 95.06 90 ALA A O 1
ATOM 704 N N . ASP A 1 91 ? -3.786 8.287 11.144 1.00 95.12 91 ASP A N 1
ATOM 705 C CA . ASP A 1 91 ? -4.849 9.194 11.596 1.00 95.12 91 ASP A CA 1
ATOM 706 C C . ASP A 1 91 ? -6.263 8.749 11.161 1.00 95.12 91 ASP A C 1
ATOM 708 O O . ASP A 1 91 ? -7.254 9.353 11.564 1.00 95.12 91 ASP A O 1
ATOM 712 N N . GLY A 1 92 ? -6.375 7.711 10.326 1.00 95.06 92 GLY A N 1
ATOM 713 C CA . GLY A 1 92 ? -7.635 7.195 9.794 1.00 95.06 92 GLY A CA 1
ATOM 714 C C . GLY A 1 92 ? -8.268 8.061 8.704 1.00 95.06 92 GLY A C 1
ATOM 715 O O . GLY A 1 92 ? -9.360 7.746 8.235 1.00 95.06 92 GLY A O 1
ATOM 716 N N . LYS A 1 93 ? -7.613 9.146 8.282 1.00 94.69 93 LYS A N 1
ATOM 717 C CA . LYS A 1 93 ? -8.196 10.160 7.389 1.00 94.69 93 LYS A CA 1
ATOM 718 C C . LYS A 1 93 ? -7.991 9.860 5.914 1.00 94.69 93 LYS A C 1
ATOM 720 O O . LYS A 1 93 ? -8.709 10.406 5.075 1.00 94.69 93 LYS A O 1
ATOM 725 N N . ARG A 1 94 ? -7.020 9.017 5.563 1.00 96.12 94 ARG A N 1
ATOM 726 C CA . ARG A 1 94 ? -6.670 8.704 4.175 1.00 96.12 94 ARG A CA 1
ATOM 727 C C . ARG A 1 94 ? -6.713 7.209 3.932 1.00 96.12 94 ARG A C 1
ATOM 729 O O . ARG A 1 94 ? -6.071 6.442 4.637 1.00 96.12 94 ARG A O 1
ATOM 736 N N . LEU A 1 95 ? -7.417 6.809 2.882 1.00 97.19 95 LEU A N 1
ATOM 737 C CA . LEU A 1 95 ? -7.338 5.461 2.327 1.00 97.19 95 LEU A CA 1
ATOM 738 C C . LEU A 1 95 ? -6.571 5.544 1.015 1.00 97.19 95 LEU A C 1
ATOM 740 O O . LEU A 1 95 ? -6.907 6.375 0.176 1.00 97.19 95 LEU A O 1
ATOM 744 N N . ALA A 1 96 ? -5.602 4.664 0.807 1.00 97.56 96 ALA A N 1
ATOM 745 C CA . ALA A 1 96 ? -5.005 4.444 -0.497 1.00 97.56 96 ALA A CA 1
ATOM 746 C C . ALA A 1 96 ? -5.314 3.029 -0.987 1.00 97.56 96 ALA A C 1
ATOM 748 O O . ALA A 1 96 ? -5.271 2.064 -0.222 1.00 97.56 96 ALA A O 1
ATOM 749 N N . ALA A 1 97 ? -5.626 2.911 -2.275 1.00 97.25 97 ALA A N 1
ATOM 750 C CA . ALA A 1 97 ? -5.840 1.632 -2.932 1.00 97.25 97 ALA A CA 1
ATOM 751 C C . ALA A 1 97 ? -5.054 1.567 -4.231 1.00 97.25 97 ALA A C 1
ATOM 753 O O . ALA A 1 97 ? -5.231 2.400 -5.127 1.00 97.25 97 ALA A O 1
ATOM 754 N N . ALA A 1 98 ? -4.231 0.534 -4.340 1.00 96.31 98 ALA A N 1
ATOM 755 C CA . ALA A 1 98 ? -3.629 0.133 -5.591 1.00 96.31 98 ALA A CA 1
ATOM 756 C C . ALA A 1 98 ? -4.694 -0.538 -6.454 1.00 96.31 98 ALA A C 1
ATOM 758 O O . ALA A 1 98 ? -5.410 -1.431 -6.002 1.00 96.31 98 ALA A O 1
ATOM 759 N N . THR A 1 99 ? -4.798 -0.092 -7.696 1.00 89.31 99 THR A N 1
ATOM 760 C CA . THR A 1 99 ? -5.523 -0.800 -8.757 1.00 89.31 99 THR A CA 1
ATOM 761 C C . THR A 1 99 ? -4.485 -1.400 -9.704 1.00 89.31 99 THR A C 1
ATOM 763 O O . THR A 1 99 ? -3.422 -1.771 -9.227 1.00 89.31 99 THR A O 1
ATOM 766 N N . GLU A 1 100 ? -4.739 -1.506 -11.013 1.00 89.56 100 GLU A N 1
ATOM 767 C CA . GLU A 1 100 ? -3.724 -1.974 -11.970 1.00 89.56 100 GLU A CA 1
ATOM 768 C C . GLU A 1 100 ? -2.448 -1.119 -11.901 1.00 89.56 100 GLU A C 1
ATOM 770 O O . GLU A 1 100 ? -1.560 -1.391 -11.115 1.00 89.56 100 GLU A O 1
ATOM 775 N N . ARG A 1 101 ? -2.320 -0.065 -12.705 1.00 93.62 101 ARG A N 1
ATOM 776 C CA . ARG A 1 101 ? -1.062 0.699 -12.813 1.00 93.62 101 ARG A CA 1
ATOM 777 C C . ARG A 1 101 ? -1.065 2.002 -12.015 1.00 93.62 101 ARG A C 1
ATOM 779 O O . ARG A 1 101 ? -0.276 2.906 -12.273 1.00 93.62 101 ARG A O 1
ATOM 786 N N . GLN A 1 102 ? -2.051 2.160 -11.138 1.00 95.12 102 GLN A N 1
ATOM 787 C CA . GLN A 1 102 ? -2.369 3.435 -10.504 1.00 95.12 102 GLN A CA 1
ATOM 788 C C . GLN A 1 102 ? -2.819 3.220 -9.069 1.00 95.12 102 GLN A C 1
ATOM 790 O O . GLN A 1 102 ? -3.413 2.187 -8.738 1.00 95.12 102 GLN A O 1
ATOM 795 N N . ILE A 1 103 ? -2.595 4.236 -8.245 1.00 97.44 103 ILE A N 1
ATOM 796 C CA . ILE A 1 103 ? -2.997 4.259 -6.840 1.00 97.44 103 ILE A CA 1
ATOM 797 C C . ILE A 1 103 ? -3.962 5.418 -6.665 1.00 97.44 103 ILE A C 1
ATOM 799 O O . ILE A 1 103 ? -3.685 6.528 -7.105 1.00 97.44 103 ILE A O 1
ATOM 803 N N . ASN A 1 104 ? -5.101 5.170 -6.038 1.00 96.31 104 ASN A N 1
ATOM 804 C CA . ASN A 1 104 ? -6.061 6.214 -5.707 1.00 96.31 104 ASN A CA 1
ATOM 805 C C . ASN A 1 104 ? -6.003 6.488 -4.208 1.00 96.31 104 ASN A C 1
ATOM 807 O O . ASN A 1 104 ? -5.963 5.542 -3.424 1.00 96.31 104 ASN A O 1
ATOM 811 N N . ILE A 1 105 ? -6.003 7.762 -3.825 1.00 96.69 105 ILE A N 1
ATOM 812 C CA . ILE A 1 105 ? -5.997 8.219 -2.437 1.00 96.69 105 ILE A CA 1
ATOM 813 C C . ILE A 1 105 ? -7.284 8.993 -2.178 1.00 96.69 105 ILE A C 1
ATOM 815 O O . ILE A 1 105 ? -7.528 10.029 -2.798 1.00 96.69 105 ILE A O 1
ATOM 819 N N . TRP A 1 106 ? -8.092 8.507 -1.243 1.00 95.62 106 TRP A N 1
ATOM 820 C CA . TRP A 1 106 ? -9.299 9.177 -0.773 1.00 95.62 106 TRP A CA 1
ATOM 821 C C . TRP A 1 106 ? -9.026 9.879 0.546 1.00 95.62 106 TRP A C 1
ATOM 823 O O . TRP A 1 106 ? -8.465 9.280 1.464 1.00 95.62 106 TRP A O 1
ATOM 833 N N . ASN A 1 107 ? -9.501 11.117 0.659 1.00 94.12 107 ASN A N 1
ATOM 834 C CA . ASN A 1 107 ? -9.718 11.749 1.951 1.00 94.12 107 ASN A CA 1
ATOM 835 C C . ASN A 1 107 ? -11.090 11.294 2.476 1.00 94.12 107 ASN A C 1
ATOM 837 O O . ASN A 1 107 ? -12.127 11.578 1.870 1.00 94.12 107 ASN A O 1
ATOM 841 N N . LEU A 1 108 ? -11.084 10.548 3.578 1.00 92.06 108 LEU A N 1
ATOM 842 C CA . LEU A 1 108 ? -12.282 9.956 4.166 1.00 92.06 108 LEU A CA 1
ATOM 843 C C . LEU A 1 108 ? -13.147 10.975 4.923 1.00 92.06 108 LEU A C 1
ATOM 845 O O . LEU A 1 108 ? -14.332 10.704 5.111 1.00 92.06 108 LEU A O 1
ATOM 849 N N . GLU A 1 109 ? -12.592 12.134 5.296 1.00 91.50 109 GLU A N 1
ATOM 850 C CA . GLU A 1 109 ? -13.304 13.215 5.992 1.00 91.50 109 GLU A CA 1
ATOM 851 C C . GLU A 1 109 ? -14.077 14.111 5.018 1.00 91.50 109 GLU A C 1
ATOM 853 O O . GLU A 1 109 ? -15.230 14.447 5.267 1.00 91.50 109 GLU A O 1
ATOM 858 N N . THR A 1 110 ? -13.459 14.494 3.896 1.00 90.12 110 THR A N 1
ATOM 859 C CA . THR A 1 110 ? -14.052 15.481 2.975 1.00 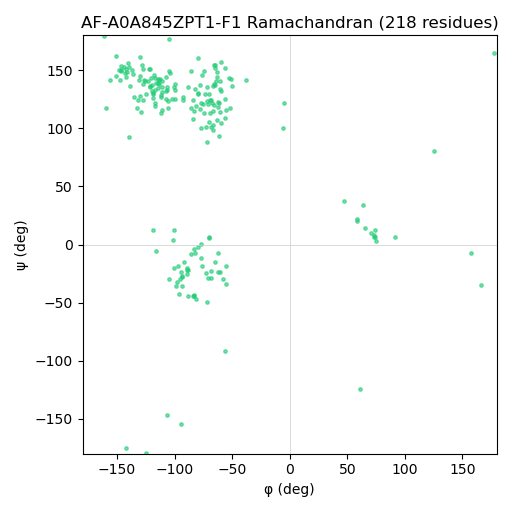90.12 110 THR A CA 1
ATOM 860 C C . THR A 1 110 ? -14.937 14.857 1.904 1.00 90.12 110 THR A C 1
ATOM 862 O O . THR A 1 110 ? -15.797 15.536 1.349 1.00 90.12 110 THR A O 1
ATOM 865 N N . GLY A 1 111 ? -14.711 13.584 1.561 1.00 82.12 111 GLY A N 1
ATOM 866 C CA . GLY A 1 111 ? -15.410 12.927 0.452 1.00 82.12 111 GLY A CA 1
ATOM 867 C C . GLY A 1 111 ? -15.083 13.509 -0.929 1.00 82.12 111 GLY A C 1
ATOM 868 O O . GLY A 1 111 ? -15.794 13.225 -1.891 1.00 82.12 111 GLY A O 1
ATOM 869 N N . ALA A 1 112 ? -14.018 14.311 -1.038 1.00 88.06 112 ALA A N 1
ATOM 870 C CA . ALA A 1 112 ? -13.541 14.844 -2.308 1.00 88.06 112 ALA A CA 1
ATOM 871 C C . ALA A 1 112 ? -13.153 13.713 -3.288 1.00 88.06 112 ALA A C 1
ATOM 873 O O . ALA A 1 112 ? -12.829 12.600 -2.849 1.00 88.06 112 ALA A O 1
ATOM 874 N N . PRO A 1 113 ? -13.150 13.979 -4.611 1.00 90.75 113 PRO A N 1
ATOM 875 C CA . PRO A 1 113 ? -12.677 13.013 -5.596 1.00 90.75 113 PRO A CA 1
ATOM 876 C C . PRO A 1 113 ? -11.284 12.476 -5.236 1.00 90.75 113 PRO A C 1
ATOM 878 O O . PRO A 1 113 ? -10.446 13.241 -4.744 1.00 90.75 113 PRO A O 1
ATOM 881 N N . PRO A 1 114 ? -11.012 11.178 -5.465 1.00 93.69 114 PRO A N 1
ATOM 882 C CA . PRO A 1 114 ? -9.716 10.618 -5.136 1.00 93.69 114 PRO A CA 1
ATOM 883 C C . PRO A 1 114 ? -8.616 11.269 -5.961 1.00 93.69 114 PRO A C 1
ATOM 885 O O . PRO A 1 114 ? -8.774 11.544 -7.151 1.00 93.69 114 PRO A O 1
ATOM 888 N N . ARG A 1 115 ? -7.458 11.429 -5.332 1.00 94.50 115 ARG A N 1
ATOM 889 C CA . ARG A 1 115 ? -6.229 11.756 -6.042 1.00 94.50 115 ARG A CA 1
ATOM 890 C C . ARG A 1 115 ? -5.665 10.485 -6.664 1.00 94.50 115 ARG A C 1
ATOM 892 O O . ARG A 1 115 ? -5.508 9.489 -5.966 1.00 94.50 115 ARG A O 1
ATOM 899 N N . THR A 1 116 ? -5.322 10.529 -7.946 1.00 95.38 116 THR A N 1
ATOM 900 C CA . THR A 1 116 ? -4.751 9.381 -8.660 1.00 95.38 116 THR A CA 1
ATOM 901 C C . THR A 1 116 ? -3.256 9.570 -8.891 1.00 95.38 116 THR A C 1
ATOM 903 O O . THR A 1 116 ? -2.842 10.529 -9.537 1.00 95.38 116 THR A O 1
ATOM 906 N N . LEU A 1 117 ? -2.459 8.619 -8.412 1.00 97.12 117 LEU A N 1
ATOM 907 C CA . LEU A 1 117 ? -1.027 8.503 -8.661 1.00 97.12 117 LEU A CA 1
ATOM 908 C C . LEU A 1 117 ? -0.811 7.600 -9.877 1.00 97.12 117 LEU A C 1
ATOM 910 O O . LEU A 1 117 ? -1.295 6.462 -9.905 1.00 97.12 117 LEU A O 1
ATOM 914 N N . LYS A 1 118 ? -0.103 8.108 -10.886 1.00 95.75 118 LYS A N 1
ATOM 915 C CA . LYS A 1 118 ? 0.219 7.394 -12.129 1.00 95.75 118 LYS A CA 1
ATOM 916 C C . LYS A 1 118 ? 1.729 7.414 -12.340 1.00 95.75 118 LYS A C 1
ATOM 918 O O . LYS A 1 118 ? 2.356 8.441 -12.113 1.00 95.75 118 LYS A O 1
ATOM 923 N N . GLY A 1 119 ? 2.287 6.306 -12.816 1.00 95.25 119 GLY A N 1
ATOM 924 C CA . GLY A 1 119 ? 3.708 6.221 -13.170 1.00 95.25 119 GLY A CA 1
ATOM 925 C C . GLY A 1 119 ? 4.188 4.789 -13.376 1.00 95.25 119 GLY A C 1
ATOM 926 O O . GLY A 1 119 ? 4.975 4.538 -14.281 1.00 95.25 119 GLY A O 1
ATOM 927 N N . HIS A 1 120 ? 3.651 3.835 -12.611 1.00 97.25 120 HIS A N 1
ATOM 928 C CA . HIS A 1 120 ? 3.960 2.420 -12.799 1.00 97.25 120 HIS A CA 1
ATOM 929 C C . HIS A 1 120 ? 3.555 1.919 -14.193 1.00 97.25 120 HIS A C 1
ATOM 931 O O . HIS A 1 120 ? 2.492 2.258 -14.723 1.00 97.25 120 HIS A O 1
ATOM 937 N N . THR A 1 121 ? 4.397 1.073 -14.782 1.00 96.81 121 THR A N 1
ATOM 938 C CA . THR A 1 121 ? 4.132 0.404 -16.068 1.00 96.81 121 THR A CA 1
ATOM 939 C C . THR A 1 121 ? 3.591 -1.014 -15.859 1.00 96.81 121 THR A C 1
ATOM 941 O O . THR A 1 121 ? 2.941 -1.582 -16.743 1.00 96.81 121 THR A O 1
ATOM 944 N N . GLY A 1 122 ? 3.791 -1.563 -14.660 1.00 94.88 122 GLY A N 1
ATOM 945 C CA . GLY A 1 122 ? 3.247 -2.830 -14.185 1.00 94.88 122 GLY A CA 1
ATOM 946 C C . GLY A 1 122 ? 2.105 -2.647 -13.187 1.00 94.88 122 GLY A C 1
ATOM 947 O O . GLY A 1 122 ? 1.743 -1.529 -12.820 1.00 94.88 122 GLY A O 1
ATOM 948 N N . ILE A 1 123 ? 1.515 -3.767 -12.763 1.00 94.62 123 ILE A N 1
ATOM 949 C CA . ILE A 1 123 ? 0.504 -3.741 -11.703 1.00 94.62 123 ILE A CA 1
ATOM 950 C C . ILE A 1 123 ? 1.129 -3.305 -10.374 1.00 94.62 123 ILE A C 1
ATOM 952 O O . ILE A 1 123 ? 2.190 -3.786 -9.998 1.00 94.62 123 ILE A O 1
ATOM 956 N N . VAL A 1 124 ? 0.464 -2.455 -9.607 1.00 97.19 124 VAL A N 1
ATOM 957 C CA . VAL A 1 124 ? 0.919 -2.117 -8.262 1.00 97.19 124 VAL A CA 1
ATOM 958 C C . VAL A 1 124 ? 0.534 -3.263 -7.336 1.00 97.19 124 VAL A C 1
ATOM 960 O O . VAL A 1 124 ? -0.646 -3.582 -7.166 1.00 97.19 124 VAL A O 1
ATOM 963 N N . ARG A 1 125 ? 1.541 -3.926 -6.768 1.00 95.56 125 ARG A N 1
ATOM 964 C CA . ARG A 1 125 ? 1.353 -5.152 -5.985 1.00 95.56 125 ARG A CA 1
ATOM 965 C C . ARG A 1 125 ? 1.321 -4.905 -4.487 1.00 95.56 125 ARG A C 1
ATOM 967 O O . ARG A 1 125 ? 0.620 -5.612 -3.776 1.00 95.56 125 ARG A O 1
ATOM 974 N N . SER A 1 126 ? 2.058 -3.906 -4.022 1.00 97.06 126 SER A N 1
ATOM 975 C CA . SER A 1 126 ? 2.140 -3.557 -2.609 1.00 97.06 126 SER A CA 1
ATOM 976 C C . SER A 1 126 ? 2.212 -2.051 -2.459 1.00 97.06 126 SER A C 1
ATOM 978 O O . SER A 1 126 ? 2.854 -1.383 -3.268 1.00 97.06 126 SER A O 1
ATOM 980 N N . ILE A 1 127 ? 1.581 -1.532 -1.411 1.00 98.44 127 ILE A N 1
ATOM 981 C CA . ILE A 1 127 ? 1.649 -0.123 -1.023 1.00 98.44 127 ILE A CA 1
ATOM 982 C C . ILE A 1 127 ? 1.821 -0.013 0.489 1.00 98.44 127 ILE A C 1
ATOM 984 O O . ILE A 1 127 ? 1.332 -0.869 1.223 1.00 98.44 127 ILE A O 1
ATOM 988 N N . ALA A 1 128 ? 2.479 1.044 0.947 1.00 98.31 128 ALA A N 1
ATOM 989 C CA . ALA A 1 128 ? 2.539 1.414 2.357 1.00 98.31 128 ALA A CA 1
ATOM 990 C C . ALA A 1 128 ? 2.492 2.938 2.495 1.00 98.31 128 ALA A C 1
ATOM 992 O O . ALA A 1 128 ? 2.931 3.655 1.597 1.00 98.31 128 ALA A O 1
ATOM 993 N N . ILE A 1 129 ? 1.953 3.428 3.609 1.00 98.25 129 ILE A N 1
ATOM 994 C CA . ILE A 1 129 ? 1.905 4.854 3.940 1.00 98.25 129 ILE A CA 1
ATOM 995 C C . ILE A 1 129 ? 2.775 5.115 5.167 1.00 98.25 129 ILE A C 1
ATOM 997 O O . ILE A 1 129 ? 2.844 4.273 6.064 1.00 98.25 129 ILE A O 1
ATOM 1001 N N . SER A 1 130 ? 3.467 6.249 5.192 1.00 98.00 130 SER A N 1
ATOM 1002 C CA . SER A 1 130 ? 4.295 6.631 6.327 1.00 98.00 130 SER A CA 1
ATOM 1003 C C . SER A 1 130 ? 3.428 6.890 7.564 1.00 98.00 130 SER A C 1
ATOM 1005 O O . SER A 1 130 ? 2.259 7.272 7.432 1.00 98.00 130 SER A O 1
ATOM 1007 N N . PRO A 1 131 ? 3.987 6.731 8.776 1.00 96.62 131 PRO A N 1
ATOM 1008 C CA . PRO A 1 131 ? 3.268 6.995 10.024 1.00 96.62 131 PRO A CA 1
ATOM 1009 C C . PRO A 1 131 ? 2.685 8.411 10.112 1.00 96.62 131 PRO A C 1
ATOM 1011 O O . PRO A 1 131 ? 1.595 8.598 10.644 1.00 96.62 131 PRO A O 1
ATOM 1014 N N . ASP A 1 132 ? 3.376 9.404 9.544 1.00 96.44 132 ASP A N 1
ATOM 1015 C CA . ASP A 1 132 ? 2.905 10.793 9.481 1.00 96.44 132 ASP A CA 1
ATOM 1016 C C . ASP A 1 132 ? 1.883 11.056 8.356 1.00 96.44 132 ASP A C 1
ATOM 1018 O O . ASP A 1 132 ? 1.389 12.175 8.213 1.00 96.44 132 ASP A O 1
ATOM 1022 N N . GLY A 1 133 ? 1.565 10.041 7.546 1.00 96.31 133 GLY A N 1
ATOM 1023 C CA . GLY A 1 133 ? 0.577 10.100 6.472 1.00 96.31 133 GLY A CA 1
ATOM 1024 C C . GLY A 1 133 ? 1.003 10.894 5.234 1.00 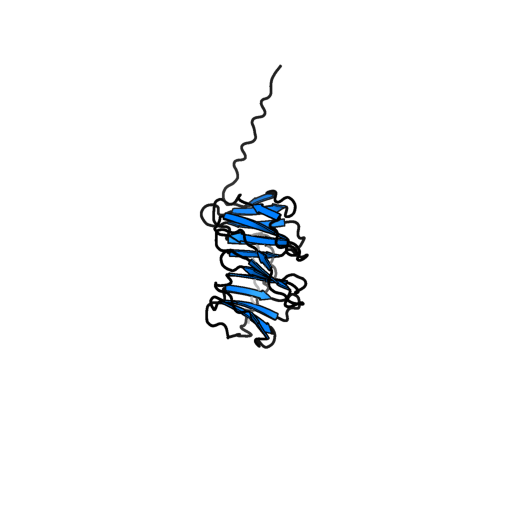96.31 133 GLY A C 1
ATOM 1025 O O . GLY A 1 133 ? 0.164 11.115 4.355 1.00 96.31 133 GLY A O 1
ATOM 1026 N N . LYS A 1 134 ? 2.259 11.354 5.150 1.00 96.75 134 LYS A N 1
ATOM 1027 C CA . LYS A 1 134 ? 2.728 12.254 4.079 1.00 96.75 134 LYS A CA 1
ATOM 1028 C C . LYS A 1 134 ? 3.349 11.539 2.891 1.00 96.75 134 LYS A C 1
ATOM 1030 O O . LYS A 1 134 ? 3.285 12.064 1.783 1.00 96.75 134 LYS A O 1
ATOM 1035 N N . ILE A 1 135 ? 3.926 10.364 3.106 1.00 98.25 135 ILE A N 1
ATOM 1036 C CA . ILE A 1 135 ? 4.632 9.600 2.083 1.00 98.25 135 ILE A CA 1
ATOM 1037 C C . ILE A 1 135 ? 3.883 8.304 1.822 1.00 98.25 135 ILE A C 1
ATOM 1039 O O . ILE A 1 135 ? 3.488 7.601 2.750 1.00 98.25 135 ILE A O 1
ATOM 1043 N N . LEU A 1 136 ? 3.707 7.966 0.551 1.00 98.62 136 LEU A N 1
ATOM 1044 C CA . LEU A 1 136 ? 3.262 6.646 0.130 1.00 98.62 136 LEU A CA 1
ATOM 1045 C C . LEU A 1 136 ? 4.377 6.001 -0.679 1.00 98.62 136 LEU A C 1
ATOM 1047 O O . LEU A 1 136 ? 5.012 6.655 -1.499 1.00 98.62 136 LEU A O 1
ATOM 1051 N N . VAL A 1 137 ? 4.599 4.712 -0.466 1.00 98.69 137 VAL A N 1
ATOM 1052 C CA . VAL A 1 137 ? 5.519 3.902 -1.267 1.00 98.69 137 VAL A CA 1
ATOM 1053 C C . VAL A 1 137 ? 4.755 2.787 -1.952 1.00 98.69 137 VAL A C 1
ATOM 1055 O O . VAL A 1 137 ? 3.792 2.253 -1.396 1.00 98.69 137 VAL A O 1
ATOM 1058 N N . SER A 1 138 ? 5.173 2.429 -3.159 1.00 98.69 138 SER A N 1
ATOM 1059 C CA . SER A 1 138 ? 4.531 1.385 -3.951 1.00 98.69 138 SER A CA 1
ATOM 1060 C C . SER A 1 138 ? 5.540 0.500 -4.659 1.00 98.69 138 SER A C 1
ATOM 1062 O O . SER A 1 138 ? 6.502 0.998 -5.228 1.00 98.69 138 SER A O 1
ATOM 1064 N N . GLY A 1 139 ? 5.311 -0.812 -4.632 1.00 98.25 139 GLY A N 1
ATOM 1065 C CA . GLY A 1 139 ? 6.127 -1.817 -5.314 1.00 98.25 139 GLY A CA 1
ATOM 1066 C C . GLY A 1 139 ? 5.359 -2.514 -6.435 1.00 98.25 139 GLY A C 1
ATOM 1067 O O . GLY A 1 139 ? 4.167 -2.812 -6.287 1.00 98.25 139 GLY A O 1
ATOM 1068 N N . SER A 1 140 ? 6.043 -2.788 -7.547 1.00 97.94 140 SER A N 1
ATOM 1069 C CA . SER A 1 140 ? 5.444 -3.337 -8.767 1.00 97.94 140 SER A CA 1
ATOM 1070 C C . SER A 1 140 ? 6.324 -4.406 -9.448 1.00 97.94 140 SER A C 1
ATOM 1072 O O . SER A 1 140 ? 7.556 -4.369 -9.362 1.00 97.94 140 SER A O 1
ATOM 1074 N N . PRO A 1 141 ? 5.724 -5.354 -10.200 1.00 96.81 141 PRO A N 1
ATOM 1075 C CA . PRO A 1 141 ? 6.431 -6.237 -11.125 1.00 96.81 141 PRO A CA 1
ATOM 1076 C C . PRO A 1 141 ? 7.142 -5.521 -12.281 1.00 96.81 141 PRO A C 1
ATOM 1078 O O . PRO A 1 141 ? 7.905 -6.160 -12.997 1.00 96.81 141 PRO A O 1
ATOM 1081 N N . ASP A 1 142 ? 6.953 -4.209 -12.459 1.00 97.56 142 ASP A N 1
ATOM 1082 C CA . ASP A 1 142 ? 7.843 -3.400 -13.311 1.00 97.56 142 ASP A CA 1
ATOM 1083 C C . ASP A 1 142 ? 9.244 -3.188 -12.715 1.00 97.56 142 ASP A C 1
ATOM 1085 O O . ASP A 1 142 ? 10.060 -2.488 -13.311 1.00 97.56 142 ASP A O 1
ATOM 1089 N N . LYS A 1 143 ? 9.531 -3.851 -11.584 1.00 98.06 143 LYS A N 1
ATOM 1090 C CA . LYS A 1 143 ? 10.816 -3.878 -10.875 1.00 98.06 143 LYS A CA 1
ATOM 1091 C C . LYS A 1 143 ? 11.138 -2.582 -10.137 1.00 98.06 143 LYS A C 1
ATOM 1093 O O . LYS A 1 143 ? 12.232 -2.437 -9.599 1.00 98.06 143 LYS A O 1
ATOM 1098 N N . THR A 1 144 ? 10.183 -1.655 -10.071 1.00 98.31 144 THR A N 1
ATOM 1099 C CA . THR A 1 144 ? 10.383 -0.368 -9.413 1.00 98.31 144 THR A CA 1
ATOM 1100 C C . THR A 1 144 ? 9.692 -0.295 -8.059 1.00 98.31 144 THR A C 1
ATOM 1102 O O . THR A 1 144 ? 8.634 -0.897 -7.826 1.00 98.31 144 THR A O 1
ATOM 1105 N N . VAL A 1 145 ? 10.297 0.491 -7.168 1.00 98.69 145 VAL A N 1
ATOM 1106 C CA . VAL A 1 145 ? 9.608 1.084 -6.022 1.00 98.69 145 VAL A CA 1
ATOM 1107 C C . VAL A 1 145 ? 9.444 2.571 -6.297 1.00 98.69 145 VAL A C 1
ATOM 1109 O O . VAL A 1 145 ? 10.429 3.252 -6.566 1.00 98.69 145 VAL A O 1
ATOM 1112 N N . MET A 1 146 ? 8.221 3.088 -6.233 1.00 98.69 146 MET A N 1
ATOM 1113 C CA . MET A 1 146 ? 7.957 4.523 -6.373 1.00 98.69 146 MET A CA 1
ATOM 1114 C C . MET A 1 146 ? 7.584 5.129 -5.025 1.00 98.69 146 MET A C 1
ATOM 1116 O O . MET A 1 146 ? 6.915 4.489 -4.210 1.00 98.69 146 MET A O 1
ATOM 1120 N N . VAL A 1 147 ? 8.028 6.364 -4.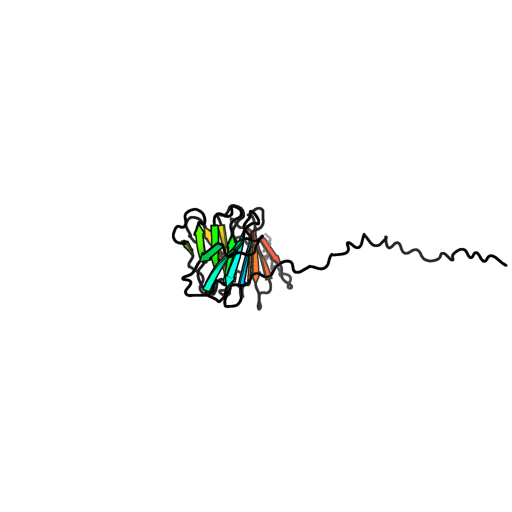801 1.00 98.69 147 VAL A N 1
ATOM 1121 C CA . VAL A 1 147 ? 7.777 7.144 -3.585 1.00 98.69 147 VAL A CA 1
ATOM 1122 C C . VAL A 1 147 ? 6.983 8.381 -3.966 1.00 98.69 147 VAL A C 1
ATOM 1124 O O . VAL A 1 147 ? 7.325 9.068 -4.927 1.00 98.69 147 VAL A O 1
ATOM 1127 N N . TRP A 1 148 ? 5.923 8.668 -3.222 1.00 98.56 148 TRP A N 1
ATOM 1128 C CA . TRP A 1 148 ? 4.928 9.670 -3.577 1.00 98.56 148 TRP A CA 1
ATOM 1129 C C . TRP A 1 148 ? 4.649 10.601 -2.411 1.00 98.56 148 TRP A C 1
ATOM 1131 O O . TRP A 1 148 ? 4.502 10.153 -1.273 1.00 98.56 148 TRP A O 1
ATOM 1141 N N . ASP A 1 149 ? 4.468 11.878 -2.720 1.00 97.75 149 ASP A N 1
ATOM 1142 C CA . ASP A 1 149 ? 3.860 12.822 -1.796 1.00 97.75 149 ASP A CA 1
ATOM 1143 C C . ASP A 1 149 ? 2.340 12.607 -1.785 1.00 97.75 149 ASP A C 1
ATOM 1145 O O . ASP A 1 149 ? 1.662 12.691 -2.810 1.00 97.75 149 ASP A O 1
ATOM 1149 N N . VAL A 1 150 ? 1.782 12.318 -0.616 1.00 96.38 150 VAL A N 1
ATOM 1150 C CA . VAL A 1 150 ? 0.363 11.973 -0.442 1.00 96.38 150 VAL A CA 1
ATOM 1151 C C . VAL A 1 150 ? -0.555 13.192 -0.595 1.00 96.38 150 VAL A C 1
ATOM 1153 O O . VAL A 1 150 ? -1.738 13.048 -0.927 1.00 96.38 150 VAL A O 1
ATOM 1156 N N . LEU A 1 151 ? -0.053 14.404 -0.355 1.00 92.75 151 LEU A N 1
ATOM 1157 C CA . LEU A 1 151 ? -0.838 15.633 -0.444 1.00 92.75 151 LEU A CA 1
ATOM 1158 C C . LEU A 1 151 ? -0.962 16.120 -1.890 1.00 92.75 151 LEU A C 1
ATOM 1160 O O . LEU A 1 151 ? -2.067 16.454 -2.324 1.00 92.75 151 LEU A O 1
ATOM 1164 N N . THR A 1 152 ? 0.146 16.144 -2.623 1.00 94.62 152 THR A N 1
ATOM 1165 C CA . THR A 1 152 ? 0.260 16.658 -3.993 1.00 94.62 152 THR A CA 1
ATOM 1166 C C . THR A 1 152 ? 0.074 15.559 -5.039 1.00 94.62 152 THR A C 1
ATOM 1168 O O . THR A 1 152 ? -0.412 15.825 -6.138 1.00 94.62 152 THR A O 1
ATOM 1171 N N . GLY A 1 153 ? 0.377 14.307 -4.694 1.00 94.75 153 GLY A N 1
ATOM 1172 C CA . GLY A 1 153 ? 0.401 13.163 -5.607 1.00 94.75 153 GLY A CA 1
ATOM 1173 C C . GLY A 1 153 ? 1.588 13.140 -6.555 1.00 94.75 153 GLY A C 1
ATOM 1174 O O . GLY A 1 153 ? 1.565 12.394 -7.533 1.00 94.75 153 GLY A O 1
ATOM 1175 N N . GLN A 1 154 ? 2.594 13.975 -6.310 1.00 96.19 154 GLN A N 1
ATOM 1176 C CA . GLN A 1 154 ? 3.809 13.986 -7.107 1.00 96.19 154 GLN A CA 1
ATOM 1177 C C . GLN A 1 154 ? 4.706 12.805 -6.734 1.00 96.19 154 GLN A C 1
ATOM 1179 O O . GLN A 1 154 ? 4.769 12.391 -5.576 1.00 96.19 154 GLN A O 1
ATOM 1184 N N . SER A 1 155 ? 5.406 12.271 -7.733 1.00 97.06 155 SER A N 1
ATOM 1185 C CA . SER A 1 155 ? 6.484 11.311 -7.508 1.00 97.06 155 SER A CA 1
ATOM 1186 C C . SER A 1 155 ? 7.680 12.044 -6.905 1.00 97.06 155 SER A C 1
ATOM 1188 O O . SER A 1 155 ? 8.190 12.986 -7.506 1.00 97.06 155 SER A O 1
ATOM 1190 N N . LEU A 1 156 ? 8.130 11.589 -5.741 1.00 97.81 156 LEU A N 1
ATOM 1191 C CA . LEU A 1 156 ? 9.322 12.078 -5.046 1.00 97.81 156 LEU A CA 1
ATOM 1192 C C . LEU A 1 156 ? 10.582 11.314 -5.461 1.00 97.81 156 LEU A C 1
ATOM 1194 O O . LEU A 1 156 ? 11.687 11.827 -5.330 1.00 97.81 156 LEU A O 1
ATOM 1198 N N . GLY A 1 157 ? 10.425 10.097 -5.983 1.00 97.56 157 GLY A N 1
ATOM 1199 C CA . GLY A 1 157 ? 11.542 9.300 -6.467 1.00 97.56 157 GLY A CA 1
ATOM 1200 C C . GLY A 1 157 ? 11.120 7.925 -6.964 1.00 97.56 157 GLY A C 1
ATOM 1201 O O . GLY A 1 157 ? 10.006 7.457 -6.721 1.00 97.56 157 GLY A O 1
ATOM 1202 N N . THR A 1 158 ? 12.024 7.276 -7.692 1.00 98.25 158 THR A N 1
ATOM 1203 C CA . THR A 1 158 ? 11.855 5.908 -8.192 1.00 98.25 158 THR A CA 1
ATOM 1204 C C . THR A 1 158 ? 13.141 5.133 -7.951 1.00 98.25 158 THR A C 1
ATOM 1206 O O . THR A 1 158 ? 14.216 5.569 -8.349 1.00 98.25 158 THR A O 1
ATOM 1209 N N . ILE A 1 159 ? 13.022 3.979 -7.306 1.00 98.25 159 ILE A N 1
ATOM 1210 C CA . ILE A 1 159 ? 14.115 3.051 -7.031 1.00 98.25 159 ILE A CA 1
ATOM 1211 C C . ILE A 1 159 ? 14.020 1.904 -8.038 1.00 98.25 159 ILE A C 1
ATOM 1213 O O . ILE A 1 159 ? 12.981 1.249 -8.138 1.00 98.25 159 ILE A O 1
ATOM 1217 N N . THR A 1 160 ? 15.110 1.647 -8.761 1.00 97.62 160 THR A N 1
ATOM 1218 C CA . THR A 1 160 ? 15.190 0.665 -9.864 1.00 97.62 160 THR A CA 1
ATOM 1219 C C . THR A 1 160 ? 16.201 -0.457 -9.609 1.00 97.62 160 THR A C 1
ATOM 1221 O O . THR A 1 160 ? 16.569 -1.197 -10.512 1.00 97.62 160 THR A O 1
ATOM 1224 N N . GLU A 1 161 ? 16.685 -0.568 -8.378 1.00 96.31 161 GLU A N 1
ATOM 1225 C CA . GLU A 1 161 ? 17.777 -1.466 -7.980 1.00 96.31 161 GLU A CA 1
ATOM 1226 C C . GLU A 1 161 ? 17.371 -2.942 -7.835 1.00 96.31 161 GLU A C 1
ATOM 1228 O O . GLU A 1 161 ? 18.226 -3.811 -7.647 1.00 96.31 161 GLU A O 1
ATOM 1233 N N . HIS A 1 162 ? 16.072 -3.242 -7.850 1.00 96.69 162 HIS A N 1
ATOM 1234 C CA . HIS A 1 162 ? 15.596 -4.619 -7.907 1.00 96.69 162 HIS A CA 1
ATOM 1235 C C . HIS A 1 162 ? 15.681 -5.130 -9.348 1.00 96.69 162 HIS A C 1
ATOM 1237 O O . HIS A 1 162 ? 15.215 -4.487 -10.285 1.00 96.69 162 HIS A O 1
ATOM 1243 N N . SER A 1 163 ? 16.287 -6.302 -9.543 1.00 96.12 163 SER A N 1
ATOM 1244 C CA . SER A 1 163 ? 16.470 -6.893 -10.879 1.00 96.12 163 SER A CA 1
ATOM 1245 C C . SER A 1 163 ? 15.261 -7.715 -11.343 1.00 96.12 163 SER A C 1
ATOM 1247 O O . SER A 1 163 ? 15.171 -8.099 -12.518 1.00 96.12 163 SER A O 1
ATOM 1249 N N . ASP A 1 164 ? 14.301 -7.935 -10.445 1.00 96.81 164 ASP A N 1
ATOM 1250 C CA . ASP A 1 164 ? 13.072 -8.693 -10.663 1.00 96.81 164 ASP A CA 1
ATOM 1251 C C . ASP A 1 164 ? 11.875 -8.051 -9.933 1.00 96.81 164 ASP A C 1
ATOM 1253 O O . ASP A 1 164 ? 11.975 -6.945 -9.398 1.00 96.81 164 ASP A O 1
ATOM 1257 N N . TRP A 1 165 ? 10.713 -8.704 -9.971 1.00 97.12 165 TRP A N 1
ATOM 1258 C CA . TRP A 1 165 ? 9.450 -8.171 -9.465 1.00 97.12 165 TRP A CA 1
ATOM 1259 C C . TRP A 1 165 ? 9.520 -7.750 -8.000 1.00 97.12 165 TRP A C 1
ATOM 1261 O O . TRP A 1 165 ? 9.752 -8.581 -7.119 1.00 97.12 165 TRP A O 1
ATOM 1271 N N . VAL A 1 166 ? 9.157 -6.496 -7.724 1.00 98.19 166 VAL A N 1
ATOM 1272 C CA . VAL A 1 166 ? 8.924 -6.048 -6.352 1.00 98.19 166 VAL A CA 1
ATOM 1273 C C . VAL A 1 166 ? 7.586 -6.605 -5.879 1.00 98.19 166 VAL A C 1
ATOM 1275 O O . VAL A 1 166 ? 6.531 -6.375 -6.474 1.00 98.19 166 VAL A O 1
ATOM 1278 N N . THR A 1 167 ? 7.641 -7.372 -4.799 1.00 97.00 167 THR A N 1
ATOM 1279 C CA . THR A 1 167 ? 6.500 -8.122 -4.264 1.00 97.00 167 THR A CA 1
ATOM 1280 C C . THR A 1 167 ? 5.909 -7.488 -3.015 1.00 97.00 167 THR A C 1
ATOM 1282 O O . THR A 1 167 ? 4.703 -7.603 -2.810 1.00 97.00 167 THR A O 1
ATOM 1285 N N . ALA A 1 168 ? 6.724 -6.798 -2.215 1.00 97.56 168 ALA A N 1
ATOM 1286 C CA . ALA A 1 168 ? 6.288 -6.132 -0.997 1.00 97.56 168 ALA A CA 1
ATOM 1287 C C . ALA A 1 168 ? 7.080 -4.846 -0.751 1.00 97.56 168 ALA A C 1
ATOM 1289 O O . ALA A 1 168 ? 8.258 -4.752 -1.104 1.00 97.56 168 ALA A O 1
ATOM 1290 N N . VAL A 1 169 ? 6.423 -3.878 -0.115 1.00 98.62 169 VAL A N 1
ATOM 1291 C CA . VAL A 1 169 ? 7.036 -2.659 0.422 1.00 98.62 169 VAL A CA 1
ATOM 1292 C C . VAL A 1 169 ? 6.481 -2.374 1.814 1.00 98.62 169 VAL A C 1
ATOM 1294 O O . VAL A 1 169 ? 5.311 -2.647 2.077 1.00 98.62 169 VAL A O 1
ATOM 1297 N N . ALA A 1 170 ? 7.307 -1.812 2.689 1.00 98.50 170 ALA A N 1
ATOM 1298 C CA . ALA A 1 170 ? 6.924 -1.374 4.027 1.00 98.50 170 ALA A CA 1
ATOM 1299 C C . ALA A 1 170 ? 7.717 -0.126 4.430 1.00 98.50 170 ALA A C 1
ATOM 1301 O O . ALA A 1 170 ? 8.836 0.078 3.965 1.00 98.50 170 ALA A O 1
ATOM 1302 N N . ILE A 1 171 ? 7.146 0.686 5.318 1.00 98.50 171 ILE A N 1
ATOM 1303 C CA . ILE A 1 171 ? 7.833 1.812 5.960 1.00 98.50 171 ILE A CA 1
ATOM 1304 C C . ILE A 1 171 ? 7.965 1.489 7.448 1.00 98.50 171 ILE A C 1
ATOM 1306 O O . ILE A 1 171 ? 7.033 0.950 8.049 1.00 98.50 171 ILE A O 1
ATOM 1310 N N . SER A 1 172 ? 9.123 1.781 8.037 1.00 97.75 172 SER A N 1
ATOM 1311 C CA . SER A 1 172 ? 9.350 1.583 9.468 1.00 97.75 172 SER A CA 1
ATOM 1312 C C . SER A 1 172 ? 8.454 2.497 10.322 1.00 97.75 172 SER A C 1
ATOM 1314 O O . SER A 1 172 ? 8.107 3.600 9.894 1.00 97.75 172 SER A O 1
ATOM 1316 N N . PRO A 1 173 ? 8.102 2.099 11.560 1.00 96.62 173 PRO A N 1
ATOM 1317 C CA . PRO A 1 173 ? 7.262 2.916 12.444 1.00 96.62 173 PRO A CA 1
ATOM 1318 C C . PRO A 1 173 ? 7.846 4.287 12.813 1.00 96.62 173 PRO A C 1
ATOM 1320 O O . PRO A 1 173 ? 7.096 5.194 13.155 1.00 96.62 173 PRO A O 1
ATOM 1323 N N . ASP A 1 174 ? 9.169 4.453 12.745 1.00 96.94 174 ASP A N 1
ATOM 1324 C CA . ASP A 1 174 ? 9.836 5.747 12.941 1.00 96.94 174 ASP A CA 1
ATOM 1325 C C . ASP A 1 174 ? 9.857 6.621 11.673 1.00 96.94 174 ASP A C 1
ATOM 1327 O O . ASP A 1 174 ? 10.332 7.755 11.715 1.00 96.94 174 ASP A O 1
ATOM 1331 N N . GLY A 1 175 ? 9.356 6.104 10.545 1.00 96.88 175 GLY A N 1
ATOM 1332 C CA . GLY A 1 175 ? 9.287 6.797 9.262 1.00 96.88 175 GLY A CA 1
ATOM 1333 C C . GLY A 1 175 ? 10.635 7.005 8.571 1.00 96.88 175 GLY A C 1
ATOM 1334 O O . GLY A 1 175 ? 10.692 7.755 7.603 1.00 96.88 175 GLY A O 1
ATOM 1335 N N . LYS A 1 176 ? 11.723 6.385 9.044 1.00 97.56 176 LYS A N 1
ATOM 1336 C CA . LYS A 1 176 ? 13.076 6.625 8.507 1.00 97.56 176 LYS A CA 1
ATOM 1337 C C . LYS A 1 176 ? 13.505 5.631 7.442 1.00 97.56 176 LYS A C 1
ATOM 1339 O O . LYS A 1 176 ? 14.375 5.943 6.632 1.00 97.56 176 LYS A O 1
ATOM 1344 N N . HIS A 1 177 ? 12.912 4.443 7.434 1.00 98.12 177 HIS A N 1
ATOM 1345 C CA . HIS A 1 177 ? 13.326 3.359 6.562 1.00 98.12 177 HIS A CA 1
ATOM 1346 C C . HIS A 1 177 ? 12.194 2.906 5.656 1.00 98.12 177 HIS A C 1
ATOM 1348 O O . HIS A 1 177 ? 11.063 2.689 6.089 1.00 98.12 177 HIS A O 1
ATOM 1354 N N . LEU A 1 178 ? 12.543 2.703 4.393 1.00 98.50 178 LEU A N 1
ATOM 1355 C CA . LEU A 1 178 ? 11.756 1.932 3.445 1.00 98.50 178 LEU A CA 1
ATOM 1356 C C . LEU A 1 178 ? 12.368 0.536 3.359 1.00 98.50 178 LEU A C 1
ATOM 1358 O O . LEU A 1 178 ? 13.586 0.385 3.292 1.00 98.50 178 LEU A O 1
ATOM 1362 N N . VAL A 1 179 ? 11.528 -0.487 3.326 1.00 98.62 179 VAL A N 1
ATOM 1363 C CA . VAL A 1 179 ? 11.930 -1.866 3.055 1.00 98.62 179 VAL A CA 1
ATOM 1364 C C . VAL A 1 179 ? 11.204 -2.330 1.807 1.00 98.62 179 VAL A C 1
ATOM 1366 O O . VAL A 1 179 ? 9.991 -2.155 1.696 1.00 98.62 179 VAL A O 1
ATOM 1369 N N . SER A 1 180 ? 11.929 -2.935 0.873 1.00 98.50 180 SER A N 1
ATOM 1370 C CA . SER A 1 180 ? 11.362 -3.551 -0.324 1.00 98.50 180 SER A CA 1
ATOM 1371 C C . SER A 1 180 ? 11.830 -4.993 -0.454 1.00 98.50 180 SER A C 1
ATOM 1373 O O . SER A 1 180 ? 12.978 -5.314 -0.151 1.00 98.50 180 SER A O 1
ATOM 1375 N N . ALA A 1 181 ? 10.934 -5.872 -0.896 1.00 98.00 181 ALA A N 1
ATOM 1376 C CA . ALA A 1 181 ? 11.233 -7.278 -1.129 1.00 98.00 181 ALA A CA 1
ATOM 1377 C C . ALA A 1 181 ? 10.959 -7.648 -2.584 1.00 98.00 181 ALA A C 1
ATOM 1379 O O . ALA A 1 181 ? 9.907 -7.310 -3.139 1.00 98.00 181 ALA A O 1
ATOM 1380 N N . SER A 1 182 ? 11.879 -8.396 -3.178 1.00 97.19 182 SER A N 1
ATOM 1381 C CA . SER A 1 182 ? 11.799 -8.841 -4.564 1.00 97.19 182 SER A CA 1
ATOM 1382 C C . SER A 1 182 ? 11.805 -10.359 -4.675 1.00 97.19 182 SER A C 1
ATOM 1384 O O . SER A 1 182 ? 12.450 -11.066 -3.896 1.00 97.19 182 SER A O 1
ATOM 1386 N N . GLY A 1 183 ? 11.024 -10.851 -5.632 1.00 91.69 183 GLY A N 1
ATOM 1387 C CA . GLY A 1 183 ? 10.865 -12.271 -5.921 1.00 91.69 183 GLY A CA 1
ATOM 1388 C C . GLY A 1 183 ? 11.796 -12.761 -7.031 1.00 91.69 183 GLY A C 1
ATOM 1389 O O . GLY A 1 183 ? 12.866 -12.206 -7.271 1.00 91.69 183 GLY A O 1
ATOM 1390 N N . GLY A 1 184 ? 11.369 -13.831 -7.707 1.00 91.06 184 GLY A N 1
ATOM 1391 C CA . GLY A 1 184 ? 11.984 -14.302 -8.950 1.00 91.06 184 GLY A CA 1
ATOM 1392 C C . GLY A 1 184 ? 13.453 -14.695 -8.799 1.00 91.06 184 GLY A C 1
ATOM 1393 O O . GLY A 1 184 ? 13.768 -15.568 -7.987 1.00 91.06 184 GLY A O 1
ATOM 1394 N N . SER A 1 185 ? 14.330 -14.099 -9.602 1.00 91.94 185 SER A N 1
ATOM 1395 C CA . SER A 1 185 ? 15.785 -14.314 -9.564 1.00 91.94 185 SER A CA 1
ATOM 1396 C C . SER A 1 185 ? 16.516 -13.384 -8.592 1.00 91.94 185 SER A C 1
ATOM 1398 O O . SER A 1 185 ? 17.600 -13.735 -8.140 1.00 91.94 185 SER A O 1
ATOM 1400 N N . ASP A 1 186 ? 15.929 -12.236 -8.242 1.00 94.38 186 ASP A N 1
ATOM 1401 C CA . ASP A 1 186 ? 16.524 -11.256 -7.323 1.00 94.38 186 ASP A CA 1
ATOM 1402 C C . ASP A 1 186 ? 16.521 -11.775 -5.874 1.00 94.38 186 ASP A C 1
ATOM 1404 O O . ASP A 1 186 ? 17.561 -11.815 -5.217 1.00 94.38 186 ASP A O 1
ATOM 1408 N N . ARG A 1 187 ? 15.363 -12.266 -5.396 1.00 94.94 187 ARG A N 1
ATOM 1409 C CA . ARG A 1 187 ? 15.196 -12.934 -4.082 1.00 94.94 187 ARG A CA 1
ATOM 1410 C C . ARG A 1 187 ? 15.847 -12.176 -2.919 1.00 94.94 187 ARG A C 1
ATOM 1412 O O . ARG A 1 187 ? 16.425 -12.790 -2.014 1.00 94.94 187 ARG A O 1
ATOM 1419 N N . SER A 1 188 ? 15.779 -10.850 -2.956 1.00 95.94 188 SER A N 1
ATOM 1420 C CA . SER A 1 188 ? 16.429 -9.982 -1.982 1.00 95.94 188 SER A CA 1
ATOM 1421 C C . SER A 1 188 ? 15.432 -9.090 -1.258 1.00 95.94 188 SER A C 1
ATOM 1423 O O . SER A 1 188 ? 14.385 -8.713 -1.790 1.00 95.94 188 SER A O 1
ATOM 1425 N N . ILE A 1 189 ? 15.783 -8.743 -0.024 1.00 98.06 189 ILE A N 1
ATOM 1426 C CA . ILE A 1 189 ? 15.165 -7.658 0.731 1.00 98.06 189 ILE A CA 1
ATOM 1427 C C . ILE A 1 189 ? 16.177 -6.519 0.773 1.00 98.06 189 ILE A C 1
ATOM 1429 O O . ILE A 1 189 ? 17.351 -6.733 1.079 1.00 98.06 189 ILE A O 1
ATOM 1433 N N . LYS A 1 190 ? 15.737 -5.306 0.462 1.00 98.12 190 LYS A N 1
ATOM 1434 C CA . LYS A 1 190 ? 16.567 -4.104 0.487 1.00 98.12 190 LYS A CA 1
ATOM 1435 C C . LYS A 1 190 ? 15.983 -3.102 1.473 1.00 98.12 190 LYS A C 1
ATOM 1437 O O . LYS A 1 190 ? 14.768 -2.927 1.536 1.00 98.12 190 LYS A O 1
ATOM 1442 N N . ILE A 1 191 ? 16.862 -2.483 2.253 1.00 98.38 191 ILE A N 1
ATOM 1443 C CA . ILE A 1 191 ? 16.532 -1.436 3.221 1.00 98.38 191 ILE A CA 1
ATOM 1444 C C . ILE A 1 191 ? 17.118 -0.133 2.701 1.00 98.38 191 ILE A C 1
ATOM 1446 O O . ILE A 1 191 ? 18.298 -0.085 2.349 1.00 98.38 191 ILE A O 1
ATOM 1450 N N . TRP A 1 192 ? 16.304 0.910 2.695 1.00 98.50 192 TRP A N 1
ATOM 1451 C CA . TRP A 1 192 ? 16.635 2.228 2.175 1.00 98.50 192 TRP A CA 1
ATOM 1452 C C . TRP A 1 192 ? 16.468 3.273 3.267 1.00 98.50 192 TRP A C 1
ATOM 1454 O O . TRP A 1 192 ? 15.625 3.131 4.157 1.00 98.50 192 TRP A O 1
ATOM 1464 N N . ASP A 1 193 ? 17.242 4.343 3.175 1.00 98.31 193 ASP A N 1
ATOM 1465 C CA . ASP A 1 193 ? 16.872 5.595 3.820 1.00 98.31 193 ASP A CA 1
ATOM 1466 C C . ASP A 1 193 ? 15.656 6.183 3.098 1.00 98.31 193 ASP A C 1
ATOM 1468 O O . ASP A 1 193 ? 15.695 6.356 1.883 1.00 98.31 193 ASP A O 1
ATOM 1472 N N . LEU A 1 194 ? 14.560 6.463 3.804 1.00 97.50 194 LEU A N 1
ATOM 1473 C CA . LEU A 1 194 ? 13.346 6.959 3.149 1.00 97.50 194 LEU A CA 1
ATOM 1474 C C . LEU A 1 194 ? 13.532 8.376 2.585 1.00 97.50 194 LEU A C 1
ATOM 1476 O O . LEU A 1 194 ? 12.876 8.729 1.609 1.00 97.50 194 LEU A O 1
ATOM 1480 N N . SER A 1 195 ? 14.406 9.184 3.189 1.00 95.81 195 SER A N 1
ATOM 1481 C CA . SER A 1 195 ? 14.586 10.585 2.807 1.00 95.81 195 SER A CA 1
ATOM 1482 C C . SER A 1 195 ? 15.538 10.752 1.627 1.00 95.81 195 SER A C 1
ATOM 1484 O O . SER A 1 195 ? 15.225 11.495 0.699 1.00 95.81 195 SER A O 1
ATOM 1486 N N . SER A 1 196 ? 16.669 10.041 1.632 1.00 97.12 196 SER A N 1
ATOM 1487 C CA . SER A 1 196 ? 17.650 10.101 0.541 1.00 97.12 196 SER A CA 1
ATOM 1488 C C . SER A 1 196 ? 17.423 9.048 -0.544 1.00 97.12 196 SER A C 1
ATOM 1490 O O . SER A 1 196 ? 17.991 9.162 -1.626 1.00 97.12 196 SER A O 1
ATOM 1492 N N . LEU A 1 197 ? 16.598 8.027 -0.273 1.00 97.44 197 LEU A N 1
ATOM 1493 C CA . LEU A 1 197 ? 16.406 6.837 -1.117 1.00 97.44 197 LEU A CA 1
ATOM 1494 C C . LEU A 1 197 ? 17.696 6.042 -1.365 1.00 97.44 197 LEU A C 1
ATOM 1496 O O . LEU A 1 197 ? 17.774 5.227 -2.284 1.00 97.44 197 LEU A O 1
ATOM 1500 N N . GLU A 1 198 ? 18.704 6.231 -0.516 1.00 97.56 198 GLU A N 1
ATOM 1501 C CA . GLU A 1 198 ? 19.962 5.500 -0.594 1.00 97.56 198 GLU A CA 1
ATOM 1502 C C . GLU A 1 198 ? 19.820 4.087 -0.021 1.00 97.56 198 GLU A C 1
ATOM 1504 O O . GLU A 1 198 ? 19.238 3.869 1.047 1.00 97.56 198 GLU A O 1
ATOM 1509 N N . LEU A 1 199 ? 20.413 3.111 -0.714 1.00 97.81 199 LEU A N 1
ATOM 1510 C CA . LEU A 1 199 ? 20.472 1.725 -0.261 1.00 97.81 199 LEU A CA 1
ATOM 1511 C C . LEU A 1 199 ? 21.350 1.608 0.992 1.00 97.81 199 LEU A C 1
ATOM 1513 O O . LEU A 1 199 ? 22.566 1.781 0.927 1.00 97.81 199 LEU A O 1
ATOM 1517 N N . ARG A 1 200 ? 20.749 1.229 2.121 1.00 97.06 200 ARG A N 1
ATOM 1518 C CA . ARG A 1 200 ? 21.451 0.977 3.389 1.00 97.06 200 ARG A CA 1
ATOM 1519 C C . ARG A 1 200 ? 21.931 -0.464 3.494 1.00 97.06 200 ARG A C 1
ATOM 1521 O O . ARG A 1 200 ? 23.057 -0.716 3.909 1.00 97.06 200 ARG A O 1
ATOM 1528 N N 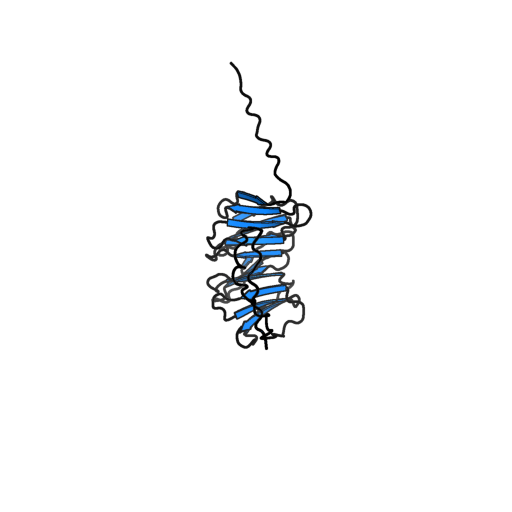. GLN A 1 201 ? 21.079 -1.419 3.126 1.00 95.81 201 GLN A N 1
ATOM 1529 C CA . GLN A 1 201 ? 21.377 -2.840 3.302 1.00 95.81 201 GLN A CA 1
ATOM 1530 C C . GLN A 1 201 ? 20.681 -3.698 2.249 1.00 95.81 201 GLN A C 1
ATOM 1532 O O . GLN A 1 201 ? 19.559 -3.417 1.838 1.00 95.81 201 GLN A O 1
ATOM 1537 N N . THR A 1 202 ? 21.341 -4.776 1.826 1.00 96.31 202 THR A N 1
ATOM 1538 C CA . THR A 1 202 ? 20.727 -5.860 1.048 1.00 96.31 202 THR A CA 1
ATOM 1539 C C . THR A 1 202 ? 20.841 -7.155 1.839 1.00 96.31 202 THR A C 1
ATOM 1541 O O . THR A 1 202 ? 21.926 -7.519 2.287 1.00 96.31 202 THR A O 1
ATOM 1544 N N . ILE A 1 203 ? 19.721 -7.849 1.989 1.00 94.88 203 ILE A N 1
ATOM 1545 C CA . ILE A 1 203 ? 19.600 -9.151 2.633 1.00 94.88 203 ILE A CA 1
ATOM 1546 C C . ILE A 1 203 ? 19.239 -10.144 1.532 1.00 94.88 203 ILE A C 1
ATOM 1548 O O . ILE A 1 203 ? 18.169 -10.062 0.930 1.00 94.88 203 ILE A O 1
ATOM 1552 N N . SER A 1 204 ? 20.146 -11.067 1.233 1.00 90.44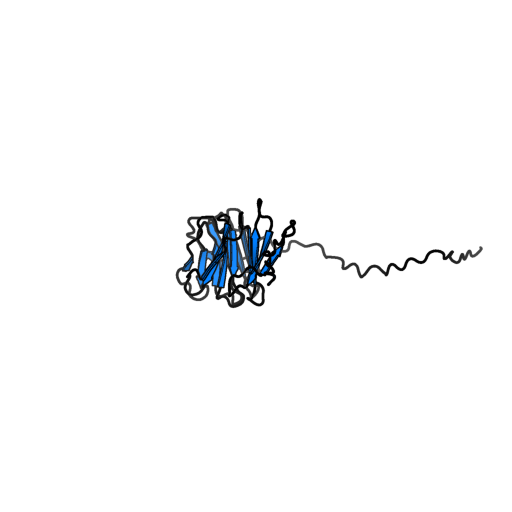 204 SER A N 1
ATOM 1553 C CA . SER A 1 204 ? 19.920 -12.133 0.257 1.00 90.44 204 SER A CA 1
ATOM 1554 C C . SER A 1 204 ? 20.748 -13.359 0.633 1.00 90.44 204 SER A C 1
ATOM 1556 O O . SER A 1 204 ? 21.706 -13.248 1.399 1.00 90.44 204 SER A O 1
ATOM 1558 N N . LYS A 1 205 ? 20.404 -14.532 0.089 1.00 76.44 205 LYS A N 1
ATOM 1559 C CA . LYS A 1 205 ? 21.177 -15.763 0.325 1.00 76.44 205 LYS A CA 1
ATOM 1560 C C . LYS A 1 205 ? 22.601 -15.719 -0.247 1.00 76.44 205 LYS A C 1
ATOM 1562 O O . LYS A 1 205 ? 23.399 -16.572 0.128 1.00 76.44 205 LYS A O 1
ATOM 1567 N N . GLN A 1 206 ? 22.926 -14.779 -1.138 1.00 61.31 206 GLN A N 1
ATOM 1568 C CA . GLN A 1 206 ? 24.285 -14.623 -1.653 1.00 61.31 206 GLN A CA 1
ATOM 1569 C C . GLN A 1 206 ? 25.009 -13.473 -0.930 1.00 61.31 206 GLN A C 1
ATOM 1571 O O . GLN A 1 206 ? 24.498 -12.349 -0.910 1.00 61.31 206 GLN A O 1
ATOM 1576 N N . PRO A 1 207 ? 26.195 -13.715 -0.339 1.00 50.47 207 PRO A N 1
ATOM 1577 C CA . PRO A 1 207 ? 27.039 -12.634 0.146 1.00 50.47 207 PRO A CA 1
ATOM 1578 C C . PRO A 1 207 ? 27.522 -11.790 -1.038 1.00 50.47 207 PRO A C 1
ATOM 1580 O O . PRO A 1 207 ? 27.922 -12.323 -2.074 1.00 50.47 207 PRO A O 1
ATOM 1583 N N . ARG A 1 208 ? 27.510 -10.460 -0.889 1.00 52.97 208 ARG A N 1
ATOM 1584 C CA . ARG A 1 208 ? 28.191 -9.571 -1.838 1.00 52.97 208 ARG A CA 1
ATOM 1585 C C . ARG A 1 208 ? 29.688 -9.886 -1.800 1.00 52.97 208 ARG A C 1
ATOM 1587 O O . ARG A 1 208 ? 30.330 -9.650 -0.780 1.00 52.97 208 ARG A O 1
ATOM 1594 N N . PHE A 1 209 ? 30.254 -10.315 -2.925 1.00 47.00 209 PHE A N 1
ATOM 1595 C CA . PHE A 1 209 ? 31.663 -10.052 -3.201 1.00 47.00 209 PHE A CA 1
ATOM 1596 C C . PHE A 1 209 ? 31.798 -8.541 -3.396 1.00 47.00 209 PHE A C 1
ATOM 1598 O O . PHE A 1 209 ? 31.428 -7.994 -4.433 1.00 47.00 209 PHE A O 1
ATOM 1605 N N . MET A 1 210 ? 32.232 -7.842 -2.352 1.00 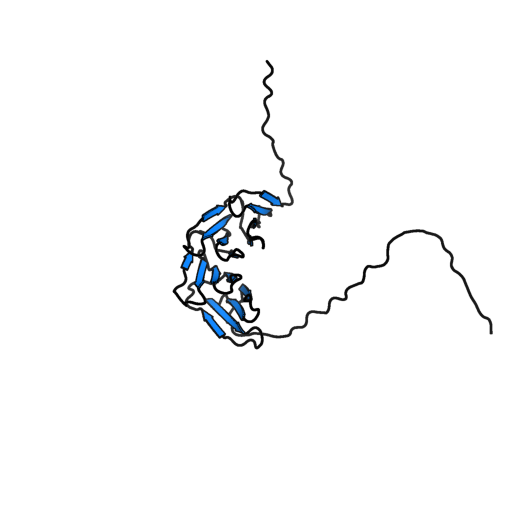47.81 210 MET A N 1
ATOM 1606 C CA . MET A 1 210 ? 32.559 -6.428 -2.443 1.00 47.81 210 MET A CA 1
ATOM 1607 C C . MET A 1 210 ? 33.934 -6.339 -3.119 1.00 47.81 210 MET A C 1
ATOM 1609 O O . MET A 1 210 ? 34.953 -6.594 -2.483 1.00 47.81 210 MET A O 1
ATOM 1613 N N . ILE A 1 211 ? 33.979 -6.047 -4.422 1.00 43.88 211 ILE A N 1
ATOM 1614 C CA . ILE A 1 211 ? 35.232 -5.640 -5.068 1.00 43.88 211 ILE A CA 1
ATOM 1615 C C . ILE A 1 211 ? 35.504 -4.217 -4.577 1.00 43.88 211 ILE A C 1
ATOM 1617 O O . ILE A 1 211 ? 34.858 -3.270 -5.022 1.00 43.88 211 ILE A O 1
ATOM 1621 N N . LEU A 1 212 ? 36.406 -4.071 -3.605 1.00 39.72 212 LEU A N 1
ATOM 1622 C CA . LEU A 1 212 ? 36.936 -2.760 -3.234 1.00 39.72 212 LEU A CA 1
ATOM 1623 C C . LEU A 1 212 ? 37.725 -2.195 -4.429 1.00 39.72 212 LEU A C 1
ATOM 1625 O O . LEU A 1 212 ? 38.424 -2.961 -5.101 1.00 39.72 212 LEU A O 1
ATOM 1629 N N . PRO A 1 213 ? 37.642 -0.883 -4.718 1.00 45.75 213 PRO A N 1
ATOM 1630 C CA . PRO A 1 213 ? 38.486 -0.281 -5.739 1.00 45.75 213 PRO A CA 1
ATOM 1631 C C . PRO A 1 213 ? 39.954 -0.488 -5.354 1.00 45.75 213 PRO A C 1
ATOM 1633 O O . PRO A 1 213 ? 40.346 -0.245 -4.212 1.00 45.75 213 PRO A O 1
ATOM 1636 N N . LEU A 1 214 ? 40.760 -0.954 -6.313 1.00 41.97 214 LEU A N 1
ATOM 1637 C CA . LEU A 1 214 ? 42.209 -1.042 -6.164 1.00 41.97 214 LEU A CA 1
ATOM 1638 C C . LEU A 1 214 ? 42.738 0.354 -5.807 1.00 41.97 214 LEU A C 1
ATOM 1640 O O . LEU A 1 214 ? 42.777 1.245 -6.658 1.00 41.97 214 LEU A O 1
ATOM 1644 N N . VAL A 1 215 ? 43.172 0.545 -4.563 1.00 52.81 215 VAL A N 1
ATOM 1645 C CA . VAL A 1 215 ? 44.039 1.671 -4.224 1.00 52.81 215 VAL A CA 1
ATOM 1646 C C . VAL A 1 215 ? 45.372 1.384 -4.906 1.00 52.81 215 VAL A C 1
ATOM 1648 O O . VAL A 1 215 ? 46.150 0.548 -4.451 1.00 52.81 215 VAL A O 1
ATOM 1651 N N . LYS A 1 216 ? 45.624 2.038 -6.044 1.00 51.59 216 LYS A N 1
ATOM 1652 C CA . LYS A 1 216 ? 46.975 2.114 -6.601 1.00 51.59 216 LYS A CA 1
ATOM 1653 C C . LYS A 1 216 ? 47.805 2.951 -5.635 1.00 51.59 216 LYS A C 1
ATOM 1655 O O . LYS A 1 216 ? 47.687 4.172 -5.615 1.00 51.59 216 LYS A O 1
ATOM 1660 N N . ILE A 1 217 ? 48.626 2.288 -4.831 1.00 50.00 217 ILE A N 1
ATOM 1661 C CA . ILE A 1 217 ? 49.715 2.951 -4.120 1.00 50.00 217 ILE A CA 1
ATOM 1662 C C . ILE A 1 217 ? 50.733 3.330 -5.199 1.00 50.00 217 ILE A C 1
ATOM 1664 O O . ILE A 1 217 ? 51.388 2.461 -5.771 1.00 50.00 217 ILE A O 1
ATOM 1668 N N . ALA A 1 218 ? 50.802 4.616 -5.540 1.00 50.59 218 ALA A N 1
ATOM 1669 C CA . ALA A 1 218 ? 51.915 5.144 -6.311 1.00 50.59 218 ALA A CA 1
ATOM 1670 C C . ALA A 1 218 ? 53.120 5.227 -5.370 1.00 50.59 218 ALA A C 1
ATOM 1672 O O . ALA A 1 218 ? 53.099 5.976 -4.396 1.00 50.59 218 ALA A O 1
ATOM 1673 N N . THR A 1 219 ? 54.141 4.418 -5.628 1.00 57.72 219 THR A N 1
ATOM 1674 C CA . THR A 1 219 ? 55.460 4.582 -5.018 1.00 57.72 219 THR A CA 1
ATOM 1675 C C . THR A 1 219 ? 56.221 5.650 -5.797 1.00 57.72 219 THR A C 1
ATOM 1677 O O . THR A 1 219 ? 56.471 5.466 -6.991 1.00 57.72 219 THR A O 1
ATOM 1680 N N . SER A 1 220 ? 56.599 6.731 -5.120 1.00 62.75 220 SER A N 1
ATOM 1681 C CA . SER A 1 220 ? 57.720 7.603 -5.487 1.00 62.75 220 SER A CA 1
ATOM 1682 C C . SER A 1 220 ? 58.578 7.817 -4.256 1.00 62.75 220 SER A C 1
ATOM 1684 O O . SER A 1 220 ? 5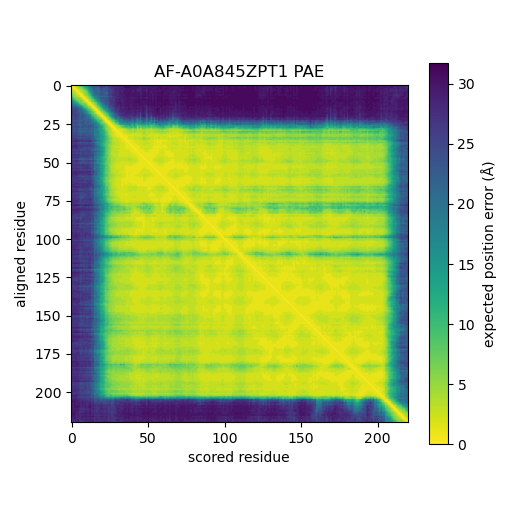7.961 8.166 -3.222 1.00 62.75 220 SER A O 1
#

Secondary structure (DSSP, 8-state):
------------------------PPPPP--------SS-EEEEEE-TTS-EEEEEETTTEEEEEETTT--EEEEE---SS---EEEE-TTS-EEEEE-SSEEEEEETTT-PPPEEEE--SS---EEEE-TTSSEEEEE-TTS-EEEEETTT--EEEEE---SS-EEEEEE-TTS-EEEEEE-TTT--EEEEETTT--EEEEE-SSPP------------

pLDDT: mean 86.29, std 19.94, range [30.64, 98.69]

Mean predicted aligned error: 9.98 Å

Solvent-accessible surface area (backbone atoms only — not comparable to full-atom values): 12869 Å² total; per-residue (Å²): 133,85,88,83,90,80,85,83,90,86,84,78,92,70,94,70,77,75,83,73,78,80,76,76,75,76,79,89,72,91,86,80,87,76,84,82,74,87,43,60,72,58,26,62,37,67,40,68,85,67,50,35,36,37,38,23,14,64,63,24,36,38,39,32,24,34,60,87,81,52,47,78,76,47,73,51,70,86,50,94,49,43,35,44,23,49,39,61,25,64,84,53,44,36,40,37,34,23,23,46,45,35,34,37,36,32,44,69,80,78,68,55,84,60,50,71,36,77,78,58,89,26,47,34,49,19,51,32,58,27,58,86,50,48,40,34,38,36,10,11,61,65,17,32,38,40,33,29,34,60,86,82,49,45,77,76,46,74,46,68,86,47,87,25,31,21,57,36,39,45,54,40,88,85,54,54,33,33,38,40,33,29,36,87,86,52,52,30,38,38,35,25,36,53,87,80,65,44,82,73,47,79,50,51,96,66,81,80,83,75,80,73,79,80,79,78,80,80,87,131

Radius of gyration: 25.72 Å; Cα contacts (8 Å, |Δi|>4): 479; chains: 1; bounding box: 80×72×71 Å

Sequence (220 aa):
MATGIVYPLTLGRSHYQQPLLAQSWQEAQLTQVISGHRSDVNSLAISPDSKTLISSSKDKTIKFWNLRDGRLQRTIKGFTRTPSALVISADGKRLAAATERQINIWNLETGAPPRTLKGHTGIVRSIAISPDGKILVSGSPDKTVMVWDVLTGQSLGTITEHSDWVTAVAISPDGKHLVSASGGSDRSIKIWDLSSLELRQTISKQPRFMILPLVKIATS